Protein AF-E2ABK4-F1 (afdb_monomer_lite)

Organism: Camponotus floridanus (NCBI:txid104421)

Secondary structure (DSSP, 8-state):
---HHHHHHHHHHHHHHHHHHHHHTS-EEEETTEEEE-PPPPSS-PPPSSPPPPPPPPPHHHHHHHHTT----GGG--SEEEETTTTEEEESSSHHHHHHHHHHTT--PPPTTS-TTS-HHHHHHHHHHHHHHHHHHHHHHHHHHHTT----SS----TTT-SSHHHHHHHHHHHHHHT-BTTBPPPPPTT--PPSSGGGTSTT-PPPPPPPPSSHHHHHHHHHHHHHHHHHHTTSSS-SS--

InterPro domains:
  IPR007023 Ribosomal biogenesis regulatory protein [PF04939] (3-143)

Radius of gyration: 38.67 Å; chains: 1; bounding box: 104×46×98 Å

Foldseek 3Di:
DPDVPVVVVVVVVVVVVVVVVVQVVADWDQDPNDIDGDDDDDPDDDDDPDDDDDPQDDAPVRVVCVVVVPDDPPPDDDQWDQDPVVRDTAGPDDDSVVVVCCVVPVDDDDDPPDDPVDDPVVVVVVVVVVVVVVVVVSVVVRVCVSVVNDDDPDDDPDCVNDVDPLVVLAVVLQVQLVPCDPNDGDDDDPPRDHHPPCCVVRPPRDDDDDDDDPDPVVVVVVVVVVVVVVVVVVPPPPPDDDD

Sequence (243 aa):
RSQPNSYLKSLTRDNVQLLINKIWDLPVERVDEVITATLPKPEYVLPRSRVIPKPKPLTKWQLFAKQKGIQTKKKGKSKLKWDEELKEWIPTYGYKRAKAQEQKEWLIEAKDDADSTVDPFTKAKQAKQEKQSKNELQRLRNIAKSKNIKLPRVGLPTKDHFPNSQHLSEALTIARTSTASVGKFQPKLSKEKDAKGIAKEVPGMKRKRKAPPLNVVEERHQNKNLVDGILEKKTKILHENYS

pLDDT: mean 84.27, std 12.63, range [38.38, 98.06]

Structure (mmCIF, N/CA/C/O backbone):
data_AF-E2ABK4-F1
#
_entry.id   AF-E2ABK4-F1
#
loop_
_atom_site.group_PDB
_atom_site.id
_atom_site.type_symbol
_atom_site.label_atom_id
_atom_site.label_alt_id
_atom_site.label_comp_id
_atom_site.label_asym_id
_atom_site.label_entity_id
_atom_site.label_seq_id
_atom_site.pdbx_PDB_ins_code
_atom_site.Cartn_x
_atom_site.Cartn_y
_atom_site.Cartn_z
_atom_site.occupancy
_atom_site.B_iso_or_equiv
_atom_site.auth_seq_id
_atom_site.auth_comp_id
_atom_site.auth_asym_id
_atom_site.auth_atom_id
_atom_site.pdbx_PDB_model_num
ATOM 1 N N . ARG A 1 1 ? -62.709 18.550 12.702 1.00 56.41 1 ARG A N 1
ATOM 2 C CA . ARG A 1 1 ? -61.729 18.607 13.819 1.00 56.41 1 ARG A CA 1
ATOM 3 C C . ARG A 1 1 ? -61.221 20.042 13.902 1.00 56.41 1 ARG A C 1
ATOM 5 O O . ARG A 1 1 ? -60.469 20.435 13.026 1.00 56.41 1 ARG A O 1
ATOM 12 N N . SER A 1 2 ? -61.714 20.848 14.843 1.00 71.06 2 SER A N 1
ATOM 13 C CA . SER A 1 2 ? -61.637 22.319 14.763 1.00 71.06 2 SER A CA 1
ATOM 14 C C . SER A 1 2 ? -60.250 22.926 15.006 1.00 71.06 2 SER A C 1
ATOM 16 O O . SER A 1 2 ? -60.056 24.072 14.632 1.00 71.06 2 SER A O 1
ATOM 18 N N . GLN A 1 3 ? -59.277 22.196 15.571 1.00 86.38 3 GLN A N 1
ATOM 19 C CA . GLN A 1 3 ? -57.912 22.705 15.797 1.00 86.38 3 GLN A CA 1
ATOM 20 C C . GLN A 1 3 ? -56.843 21.605 15.605 1.00 86.38 3 GLN A C 1
ATOM 22 O O . GLN A 1 3 ? -56.413 20.980 16.579 1.00 86.38 3 GLN A O 1
ATOM 27 N N . PRO A 1 4 ? -56.397 21.331 14.364 1.00 89.62 4 PRO A N 1
ATOM 28 C CA . PRO A 1 4 ? -55.463 20.237 14.070 1.00 89.62 4 PRO A CA 1
ATOM 29 C C . PRO A 1 4 ? -54.092 20.411 14.744 1.00 89.62 4 PRO A C 1
ATOM 31 O O . PRO A 1 4 ? -53.528 19.441 15.245 1.00 89.62 4 PRO A O 1
ATOM 34 N N . ASN A 1 5 ? -53.589 21.643 14.837 1.00 94.44 5 ASN A N 1
ATOM 35 C CA . ASN A 1 5 ? -52.282 21.930 15.438 1.00 94.44 5 ASN A CA 1
ATOM 36 C C . ASN A 1 5 ? -52.254 21.664 16.948 1.00 94.44 5 ASN A C 1
ATOM 38 O O . ASN A 1 5 ? -51.263 21.156 17.466 1.00 94.44 5 ASN A O 1
ATOM 42 N N . SER A 1 6 ? -53.350 21.972 17.650 1.00 94.88 6 SER A N 1
ATOM 43 C CA . SER A 1 6 ? -53.474 21.701 19.088 1.00 94.88 6 SER A CA 1
ATOM 44 C C . SER A 1 6 ? -53.444 20.197 19.366 1.00 94.88 6 SER A C 1
AT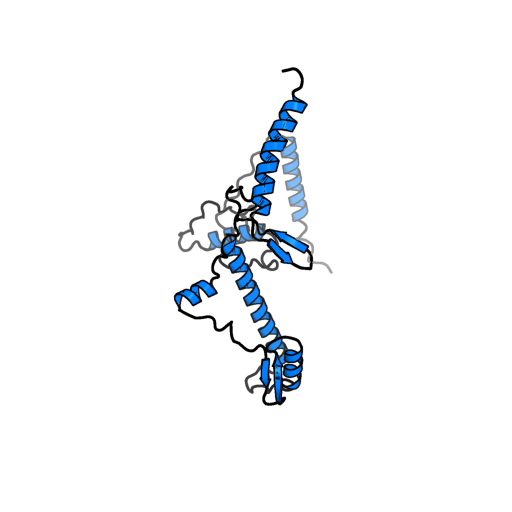OM 46 O O . SER A 1 6 ? -52.696 19.727 20.224 1.00 94.88 6 SER A O 1
ATOM 48 N N . TYR A 1 7 ? -54.178 19.428 18.557 1.00 94.81 7 TYR A N 1
ATOM 49 C CA . TYR A 1 7 ? -54.178 17.972 18.633 1.00 94.81 7 TYR A CA 1
ATOM 50 C C . TYR A 1 7 ? -52.780 17.385 18.394 1.00 94.81 7 TYR A C 1
ATOM 52 O O . TYR A 1 7 ? -52.286 16.636 19.237 1.00 94.81 7 TYR A O 1
ATOM 60 N N . LEU A 1 8 ? -52.104 17.778 17.307 1.00 96.31 8 LEU A N 1
ATOM 61 C CA . LEU A 1 8 ? -50.742 17.317 17.021 1.00 96.31 8 LEU A CA 1
ATOM 62 C C . LEU A 1 8 ? -49.777 17.666 18.156 1.00 96.31 8 LEU A C 1
ATOM 64 O O . LEU A 1 8 ? -49.044 16.791 18.602 1.00 96.31 8 LEU A O 1
ATOM 68 N N . LYS A 1 9 ? -49.835 18.897 18.682 1.00 97.06 9 LYS A N 1
ATOM 69 C CA . LYS A 1 9 ? -48.992 19.332 19.801 1.00 97.06 9 LYS A CA 1
ATOM 70 C C . LYS A 1 9 ? -49.190 18.451 21.034 1.00 97.06 9 LYS A C 1
ATOM 72 O O . LYS A 1 9 ? -48.200 18.008 21.614 1.00 97.06 9 LYS A O 1
ATOM 77 N N . SER A 1 10 ? -50.442 18.181 21.415 1.00 96.69 10 SER A N 1
ATOM 78 C CA . SER A 1 10 ? -50.753 17.329 22.571 1.00 96.69 10 SER A CA 1
ATOM 79 C C . SER A 1 10 ? -50.201 15.910 22.402 1.00 96.69 10 SER A C 1
ATOM 81 O O . SER A 1 10 ? -49.474 15.431 23.266 1.00 96.69 10 SER A O 1
ATOM 83 N N . LEU A 1 11 ? -50.419 15.301 21.234 1.00 96.81 11 LEU A N 1
ATOM 84 C CA . LEU A 1 11 ? -49.957 13.950 20.929 1.00 96.81 11 LEU A CA 1
ATOM 85 C C . LEU A 1 11 ? -48.425 13.862 20.861 1.00 96.81 11 LEU A C 1
ATOM 87 O O . LEU A 1 11 ? -47.828 12.930 21.395 1.00 96.81 11 LEU A O 1
ATOM 91 N N . THR A 1 12 ? -47.759 14.846 20.248 1.00 97.38 12 THR A N 1
ATOM 92 C CA . THR A 1 12 ? -46.290 14.892 20.217 1.00 97.38 12 THR A CA 1
ATOM 93 C C . THR A 1 12 ? -45.691 15.117 21.598 1.00 97.38 12 THR A C 1
ATOM 95 O O . THR A 1 12 ? -44.663 14.520 21.901 1.00 97.38 12 THR A O 1
ATOM 98 N N . ARG A 1 13 ? -46.327 15.939 22.446 1.00 97.75 13 ARG A N 1
ATOM 99 C CA . ARG A 1 13 ? -45.862 16.205 23.813 1.00 97.75 13 ARG A CA 1
ATOM 100 C C . ARG A 1 13 ? -45.805 14.910 24.618 1.00 97.75 13 ARG A C 1
ATOM 102 O O . ARG A 1 13 ? -44.784 14.643 25.242 1.00 97.75 13 ARG A O 1
ATOM 109 N N . ASP A 1 14 ? -46.867 14.111 24.564 1.00 97.94 14 ASP A N 1
ATOM 110 C CA . ASP A 1 14 ? -46.966 12.861 25.323 1.00 97.94 14 ASP A CA 1
ATOM 111 C C . ASP A 1 14 ? -45.897 11.853 24.868 1.00 97.94 14 ASP A C 1
ATOM 113 O O . ASP A 1 14 ? -45.183 11.280 25.692 1.00 97.94 14 ASP A O 1
ATOM 117 N N . ASN A 1 15 ? -45.700 11.714 23.552 1.00 98.06 15 ASN A N 1
ATOM 118 C CA . ASN A 1 15 ? -44.674 10.833 22.984 1.00 98.06 15 ASN A CA 1
ATOM 119 C C . ASN A 1 15 ? -43.241 11.286 23.321 1.00 98.06 15 ASN A C 1
ATOM 121 O O . ASN A 1 15 ? -42.385 10.460 23.642 1.00 98.06 15 ASN A O 1
ATOM 125 N N . VAL A 1 16 ? -42.963 12.593 23.269 1.00 97.94 16 VAL A N 1
ATOM 126 C CA . VAL A 1 16 ? -41.647 13.149 23.626 1.00 97.94 16 VAL A CA 1
ATOM 127 C C . VAL A 1 16 ? -41.375 12.995 25.121 1.00 97.94 16 VAL A C 1
ATOM 129 O O . VAL A 1 16 ? -40.247 12.682 25.491 1.00 97.94 16 VAL A O 1
ATOM 132 N N . GLN A 1 17 ? -42.390 13.139 25.979 1.00 97.69 17 GLN A N 1
ATOM 133 C CA . GLN A 1 17 ? -42.239 12.906 27.416 1.00 97.69 17 GLN A CA 1
ATOM 134 C C . GLN A 1 17 ? -41.766 11.474 27.701 1.00 97.69 17 GLN A C 1
ATOM 136 O O . GLN A 1 17 ? -40.823 11.282 28.466 1.00 97.69 17 GLN A O 1
ATOM 141 N N . LEU A 1 18 ? -42.369 10.473 27.047 1.00 97.75 18 LEU A N 1
ATOM 142 C CA . LEU A 1 18 ? -41.940 9.075 27.170 1.00 97.75 18 LEU A CA 1
ATOM 143 C C . LEU A 1 18 ? -40.489 8.878 26.706 1.00 97.75 18 LEU A C 1
ATOM 145 O O . LEU A 1 18 ? -39.731 8.156 27.353 1.00 97.75 18 LEU A O 1
ATOM 149 N N . LEU A 1 19 ? -40.093 9.540 25.616 1.00 96.50 19 LEU A N 1
ATOM 150 C CA . LEU A 1 19 ? -38.729 9.485 25.090 1.00 96.50 19 LEU A CA 1
ATOM 151 C C . LEU A 1 19 ? -37.715 10.099 26.066 1.00 96.50 19 LEU A C 1
ATOM 153 O O . LEU A 1 19 ? -36.679 9.490 26.321 1.00 96.50 19 LEU A O 1
ATOM 157 N N . ILE A 1 20 ? -38.009 11.269 26.641 1.00 96.31 20 ILE A N 1
ATOM 158 C CA . ILE A 1 20 ? -37.115 11.942 27.597 1.00 96.31 20 ILE A CA 1
ATOM 159 C C . ILE A 1 20 ? -36.961 11.112 28.871 1.00 96.31 20 ILE A C 1
ATOM 161 O O . ILE A 1 20 ? -35.834 10.923 29.324 1.00 96.31 20 ILE A O 1
ATOM 165 N N . ASN A 1 21 ? -38.057 10.553 29.397 1.00 96.75 21 ASN A N 1
ATOM 166 C CA . ASN A 1 21 ? -38.003 9.665 30.559 1.00 96.75 21 ASN A CA 1
ATOM 167 C C . ASN A 1 21 ? -37.023 8.503 30.311 1.00 96.75 21 ASN A C 1
ATOM 169 O O . ASN A 1 21 ? -36.166 8.228 31.143 1.00 96.75 21 ASN A O 1
ATOM 173 N N . LYS A 1 22 ? -37.071 7.886 29.120 1.00 94.88 22 LYS A N 1
ATOM 174 C CA . LYS A 1 22 ? -36.138 6.814 28.740 1.00 94.88 22 LYS A CA 1
ATOM 175 C C . LYS A 1 22 ? -34.691 7.271 28.581 1.00 94.88 22 LYS A C 1
ATOM 177 O O . LYS A 1 22 ? -33.797 6.480 28.852 1.00 94.88 22 LYS A O 1
ATOM 182 N N . ILE A 1 23 ? -34.445 8.506 28.139 1.00 93.81 23 ILE A N 1
ATOM 183 C CA . ILE A 1 23 ? -33.082 9.057 28.062 1.00 93.81 23 ILE A CA 1
ATOM 184 C C . ILE A 1 23 ? -32.503 9.269 29.464 1.00 93.81 23 ILE A C 1
ATOM 186 O O . ILE A 1 23 ? -31.318 9.027 29.666 1.00 93.81 23 ILE A O 1
ATOM 190 N N . TRP A 1 24 ? -33.315 9.704 30.427 1.00 93.31 24 TRP A N 1
ATOM 191 C CA . TRP A 1 24 ? -32.867 9.917 31.808 1.00 93.31 24 TRP A CA 1
ATOM 192 C C . TRP A 1 24 ? -32.638 8.620 32.588 1.00 93.31 24 TRP A C 1
ATOM 194 O O . TRP A 1 24 ? -31.835 8.622 33.516 1.00 93.31 24 TRP A O 1
ATOM 204 N N . ASP A 1 25 ? -33.266 7.515 32.178 1.00 95.12 25 ASP A N 1
ATOM 205 C CA . ASP A 1 25 ? -32.985 6.176 32.715 1.00 95.12 25 ASP A CA 1
ATOM 206 C C . ASP A 1 25 ? -31.597 5.630 32.285 1.00 95.12 25 ASP A C 1
ATOM 208 O O . ASP A 1 25 ? -31.130 4.632 32.838 1.00 95.12 25 ASP A O 1
ATOM 212 N N . LEU A 1 26 ? -30.938 6.225 31.276 1.00 94.25 26 LEU A N 1
ATOM 213 C CA . LEU A 1 26 ? -29.659 5.735 30.743 1.00 94.25 26 LEU A CA 1
ATOM 214 C C . LEU A 1 26 ? -28.470 6.052 31.669 1.00 94.25 26 LEU A C 1
ATOM 216 O O . LEU A 1 26 ? -28.483 7.061 32.374 1.00 94.25 26 LEU A O 1
ATOM 220 N N . PRO A 1 27 ? -27.394 5.240 31.633 1.00 94.38 27 PRO A N 1
ATOM 221 C CA . PRO A 1 27 ? -26.213 5.494 32.442 1.00 94.38 27 PRO A CA 1
ATOM 222 C C . PRO A 1 27 ? -25.514 6.789 32.023 1.00 94.38 27 PRO A C 1
ATOM 224 O O . PRO A 1 27 ? -25.234 7.024 30.840 1.00 94.38 27 PRO A O 1
ATOM 227 N N . VAL A 1 28 ? -25.225 7.610 33.031 1.00 93.44 28 VAL A N 1
ATOM 228 C CA . VAL A 1 28 ? -24.661 8.950 32.892 1.00 93.44 28 VAL A CA 1
ATOM 229 C C . VAL A 1 28 ? -23.190 8.949 33.297 1.00 93.44 28 VAL A C 1
ATOM 231 O O . VAL A 1 28 ? -22.834 8.510 34.388 1.00 93.44 28 VAL A O 1
ATOM 234 N N . GLU A 1 29 ? -22.344 9.500 32.435 1.00 92.25 29 GLU A N 1
ATOM 235 C CA . GLU A 1 29 ? -20.909 9.666 32.642 1.00 92.25 29 GLU A CA 1
ATOM 236 C C . GLU A 1 29 ? -20.538 11.153 32.600 1.00 92.25 29 GLU A C 1
ATOM 238 O O . GLU A 1 29 ? -21.101 11.942 31.833 1.00 92.25 29 GLU A O 1
ATOM 243 N N . ARG A 1 30 ? -19.573 11.548 33.438 1.00 91.00 30 ARG A N 1
ATOM 244 C CA . ARG A 1 30 ? -18.975 12.886 33.393 1.00 91.00 30 ARG A CA 1
ATOM 245 C C . ARG A 1 30 ? -17.724 12.833 32.530 1.00 91.00 30 ARG A C 1
ATOM 247 O O . ARG A 1 30 ? -16.735 12.225 32.933 1.00 91.00 30 ARG A O 1
ATOM 254 N N . VAL A 1 31 ? -17.777 13.476 31.370 1.00 89.50 31 VAL A N 1
ATOM 255 C CA . VAL A 1 31 ? -16.646 13.609 30.445 1.00 89.50 31 VAL A CA 1
ATOM 256 C C . VAL A 1 31 ? -16.370 15.096 30.289 1.00 89.50 31 VAL A C 1
ATOM 258 O O . VAL A 1 31 ? -17.283 15.846 29.956 1.00 89.50 31 VAL A O 1
ATOM 261 N N . ASP A 1 32 ? -15.139 15.519 30.581 1.00 85.06 32 ASP A N 1
ATOM 262 C CA . ASP A 1 32 ? -14.693 16.916 30.468 1.00 85.06 32 ASP A CA 1
ATOM 263 C C . ASP A 1 32 ? -15.659 17.912 31.141 1.00 85.06 32 ASP A C 1
ATOM 265 O O . ASP A 1 32 ? -16.072 18.903 30.548 1.00 85.06 32 ASP A O 1
ATOM 269 N N . GLU A 1 33 ? -16.068 17.600 32.379 1.00 89.81 33 GLU A N 1
ATOM 270 C CA . GLU A 1 33 ? -16.998 18.395 33.211 1.00 89.81 33 GLU A CA 1
ATOM 271 C C . GLU A 1 33 ? -18.455 18.461 32.703 1.00 89.81 33 GLU A C 1
ATOM 273 O O . GLU A 1 33 ? -19.321 19.030 33.371 1.00 89.81 33 GLU A O 1
ATOM 278 N N . VAL A 1 34 ? -18.774 17.798 31.586 1.00 91.06 34 VAL A N 1
ATOM 279 C CA . VAL A 1 34 ? -20.128 17.712 31.027 1.00 91.06 34 VAL A CA 1
ATOM 280 C C . VAL A 1 34 ? -20.784 16.383 31.398 1.00 91.06 34 VAL A C 1
ATOM 282 O O . VAL A 1 34 ? -20.189 15.307 31.317 1.00 91.06 34 VAL A O 1
ATOM 285 N N . ILE A 1 35 ? -22.051 16.457 31.804 1.00 90.81 35 ILE A N 1
ATOM 286 C CA . ILE A 1 35 ? -22.894 15.295 32.090 1.00 90.81 35 ILE A CA 1
ATOM 287 C C . ILE A 1 35 ? -23.420 14.746 30.761 1.00 90.81 35 ILE A C 1
ATOM 289 O O . ILE A 1 35 ? -24.204 15.404 30.078 1.00 90.81 35 ILE A O 1
ATOM 293 N N . THR A 1 36 ? -22.996 13.540 30.391 1.00 92.81 36 THR A N 1
ATOM 294 C CA . THR A 1 36 ? -23.369 12.888 29.128 1.00 92.81 36 THR A CA 1
ATOM 295 C C . THR A 1 36 ? -23.996 11.522 29.389 1.00 92.81 36 THR A C 1
ATOM 297 O O . THR A 1 36 ? -23.558 10.799 30.277 1.00 92.81 36 THR A O 1
ATOM 300 N N . ALA A 1 37 ? -25.037 11.157 28.639 1.00 93.06 37 ALA A N 1
ATOM 301 C CA . ALA A 1 37 ? -25.662 9.836 28.723 1.00 93.06 37 ALA A CA 1
ATOM 302 C C . ALA A 1 37 ? -25.130 8.921 27.612 1.00 93.06 37 ALA A C 1
ATOM 304 O O . ALA A 1 37 ? -24.986 9.345 26.460 1.00 93.06 37 ALA A O 1
ATOM 305 N N . THR A 1 38 ? -24.871 7.655 27.934 1.00 92.56 38 THR A N 1
ATOM 306 C CA . THR A 1 38 ? -24.407 6.670 26.948 1.00 92.56 38 THR A CA 1
ATOM 307 C C . THR A 1 38 ? -25.594 6.059 26.199 1.00 92.56 38 THR A C 1
ATOM 309 O O . THR A 1 38 ? -26.422 5.338 26.753 1.00 92.56 38 THR A O 1
ATOM 312 N N . LEU A 1 39 ? -25.703 6.374 24.905 1.00 92.31 39 LEU A N 1
ATOM 313 C CA . LEU A 1 39 ? -26.790 5.874 24.062 1.00 92.31 39 LEU A CA 1
ATOM 314 C C . LEU A 1 39 ? -26.533 4.422 23.617 1.00 92.31 39 LEU A C 1
ATOM 316 O O . LEU A 1 39 ? -25.392 4.065 23.299 1.00 92.31 39 LEU A O 1
ATOM 320 N N . PRO A 1 40 ? -27.580 3.581 23.521 1.00 93.00 40 PRO A N 1
ATOM 321 C CA . PRO A 1 40 ? -27.453 2.242 22.963 1.00 93.00 40 PRO A CA 1
ATOM 322 C C . PRO A 1 40 ? -27.102 2.291 21.471 1.00 93.00 40 PRO A C 1
ATOM 324 O O . PRO A 1 40 ? -27.291 3.295 20.778 1.00 93.00 40 PRO A O 1
ATOM 327 N N . LYS A 1 41 ? -26.604 1.168 20.945 1.00 94.06 41 LYS A N 1
ATOM 328 C CA . LYS A 1 41 ? -26.361 1.035 19.503 1.00 94.06 41 LYS A CA 1
ATOM 329 C C . LYS A 1 41 ? -27.691 1.163 18.745 1.00 94.06 41 LYS A C 1
ATOM 331 O O . LYS A 1 41 ? -28.682 0.588 19.190 1.00 94.06 41 LYS A O 1
ATOM 336 N N . PRO A 1 42 ? -27.723 1.869 17.604 1.00 94.56 42 PRO A N 1
ATOM 337 C CA . PRO A 1 42 ? -28.947 2.041 16.833 1.00 94.56 42 PRO A CA 1
ATOM 338 C C . PRO A 1 42 ? -29.451 0.689 16.312 1.00 94.56 42 PRO A C 1
ATOM 340 O O . PRO A 1 42 ? -28.703 -0.046 15.669 1.00 94.56 42 PRO A O 1
ATOM 343 N N . GLU A 1 43 ? -30.720 0.380 16.575 1.00 95.19 43 GLU A N 1
ATOM 344 C CA . GLU A 1 43 ? -31.385 -0.841 16.099 1.00 95.19 43 GLU A CA 1
ATOM 345 C C . GLU A 1 43 ? -31.785 -0.728 14.619 1.00 95.19 43 GLU A C 1
ATOM 347 O O . GLU A 1 43 ? -31.706 -1.692 13.857 1.00 95.19 43 GLU A O 1
ATOM 352 N N . TYR A 1 44 ? -32.150 0.480 14.179 1.00 95.31 44 TYR A N 1
ATOM 353 C CA . TYR A 1 44 ? -32.543 0.731 12.797 1.00 95.31 44 TYR A CA 1
ATOM 354 C C . TYR A 1 44 ? -31.324 0.773 11.864 1.00 95.31 44 TYR A C 1
ATOM 356 O O . TYR A 1 44 ? -30.511 1.702 11.896 1.00 95.31 44 TYR A O 1
ATOM 364 N N . VAL A 1 45 ? -31.202 -0.239 11.001 1.00 93.38 45 VAL A N 1
ATOM 365 C CA . VAL A 1 45 ? -30.094 -0.357 10.045 1.00 93.38 45 VAL A CA 1
ATOM 366 C C . VAL A 1 45 ? -30.347 0.535 8.832 1.00 93.38 45 VAL A C 1
ATOM 368 O O . VAL A 1 45 ? -31.123 0.206 7.938 1.00 93.38 45 VAL A O 1
ATOM 371 N N . LEU A 1 46 ? -29.639 1.661 8.778 1.00 93.25 46 LEU A N 1
ATOM 372 C CA . LEU A 1 46 ? -29.650 2.561 7.627 1.00 93.25 46 LEU A CA 1
ATOM 373 C C . LEU A 1 46 ? -28.689 2.088 6.520 1.00 93.25 46 LEU A C 1
ATOM 375 O O . LEU A 1 46 ? -27.603 1.570 6.814 1.00 93.25 46 LEU A O 1
ATOM 379 N N . PRO A 1 47 ? -29.023 2.308 5.233 1.00 95.44 47 PRO A N 1
ATOM 380 C CA . PRO A 1 47 ? -28.105 2.022 4.140 1.00 95.44 47 PRO A CA 1
ATOM 381 C C . PRO A 1 47 ? -26.872 2.932 4.215 1.00 95.44 47 PRO A C 1
ATOM 383 O O . PRO A 1 47 ? -26.955 4.134 4.470 1.00 95.44 47 PRO A O 1
ATOM 386 N N . ARG A 1 48 ? -25.693 2.356 3.966 1.00 95.62 48 ARG A N 1
ATOM 387 C CA . ARG A 1 48 ? -24.434 3.111 3.952 1.00 95.62 48 ARG A CA 1
ATOM 388 C C . ARG A 1 48 ? -24.354 4.009 2.720 1.00 95.62 48 ARG A C 1
ATOM 390 O O . ARG A 1 48 ? -24.657 3.575 1.615 1.00 95.62 48 ARG A O 1
ATOM 397 N N . SER A 1 49 ? -23.783 5.201 2.888 1.00 95.19 49 SER A N 1
ATOM 398 C CA . SER A 1 49 ? -23.483 6.113 1.772 1.00 95.19 49 SER A CA 1
ATOM 399 C C . SER A 1 49 ? -22.406 5.580 0.824 1.00 95.19 49 SER A C 1
ATOM 401 O O . SER A 1 49 ? -22.414 5.867 -0.371 1.00 95.19 49 SER A O 1
ATOM 403 N N . ARG A 1 50 ? -21.447 4.810 1.353 1.00 94.81 50 ARG A N 1
ATOM 404 C CA . ARG A 1 50 ? -20.337 4.231 0.590 1.00 94.81 50 ARG A CA 1
ATOM 405 C C . ARG A 1 50 ? -20.234 2.735 0.817 1.00 94.81 50 ARG A C 1
ATOM 407 O O . ARG A 1 50 ? -20.404 2.232 1.934 1.00 94.81 50 ARG A O 1
ATOM 414 N N . VAL A 1 51 ? -19.845 2.056 -0.257 1.00 94.69 51 VAL A N 1
ATOM 415 C CA . VAL A 1 51 ? -19.524 0.631 -0.251 1.00 94.69 51 VAL A CA 1
ATOM 416 C C . VAL A 1 51 ? -18.431 0.358 0.777 1.00 94.69 51 VAL A C 1
ATOM 418 O O . VAL A 1 51 ? -17.501 1.149 0.961 1.00 94.69 51 VAL A O 1
ATOM 421 N N . ILE A 1 52 ? -18.552 -0.777 1.457 1.00 93.62 52 ILE A N 1
ATOM 422 C CA . ILE A 1 52 ? -17.541 -1.249 2.396 1.00 93.62 52 ILE A CA 1
ATOM 423 C C . ILE A 1 52 ? -16.207 -1.392 1.639 1.00 93.62 52 ILE A C 1
ATOM 425 O O . ILE A 1 52 ? -16.180 -2.007 0.566 1.00 93.62 52 ILE A O 1
ATOM 429 N N . PRO A 1 53 ? -15.098 -0.827 2.152 1.00 94.50 53 PRO A N 1
ATOM 430 C CA . PRO A 1 53 ? -13.794 -0.965 1.520 1.00 94.50 53 PRO A CA 1
ATOM 431 C C . PRO A 1 53 ? -13.456 -2.440 1.288 1.00 94.50 53 PRO A C 1
ATOM 433 O O . PRO A 1 53 ? -13.385 -3.226 2.232 1.00 94.50 53 PRO A O 1
ATOM 436 N N . LYS A 1 54 ? -13.246 -2.821 0.024 1.00 91.25 54 LYS A N 1
ATOM 437 C CA . LYS A 1 54 ? -12.866 -4.197 -0.315 1.00 91.25 54 LYS A CA 1
ATOM 438 C C . LYS A 1 54 ? -11.499 -4.518 0.302 1.00 91.25 54 LYS A C 1
ATOM 440 O O . LYS A 1 54 ? -10.612 -3.654 0.284 1.00 91.25 54 LYS A O 1
ATOM 445 N N . PRO A 1 55 ? -11.288 -5.747 0.806 1.00 90.69 55 PRO A N 1
ATOM 446 C CA . PRO A 1 55 ? -9.979 -6.152 1.292 1.00 90.69 55 PRO A CA 1
ATOM 447 C C . PRO A 1 55 ? -8.950 -6.023 0.166 1.00 90.69 55 PRO A C 1
ATOM 449 O O . PRO A 1 55 ? -9.228 -6.316 -1.000 1.00 90.69 55 PRO A O 1
ATOM 452 N N . LYS A 1 56 ? -7.748 -5.554 0.509 1.00 88.06 56 LYS A N 1
ATOM 453 C CA . LYS A 1 56 ? -6.682 -5.370 -0.479 1.00 88.06 56 LYS A CA 1
ATOM 454 C C . LYS A 1 56 ? -6.304 -6.738 -1.064 1.00 88.06 56 LYS A C 1
ATOM 456 O O . LYS A 1 56 ? -5.993 -7.644 -0.290 1.00 88.06 56 LYS A O 1
ATOM 461 N N . PRO A 1 57 ? -6.290 -6.900 -2.398 1.00 90.62 57 PRO A N 1
ATOM 462 C CA . PRO A 1 57 ? -5.864 -8.153 -3.000 1.00 90.62 57 PRO A CA 1
ATOM 463 C C . PRO A 1 57 ? -4.390 -8.418 -2.683 1.00 90.62 57 PRO A C 1
ATOM 465 O O . PRO A 1 57 ? -3.577 -7.493 -2.594 1.00 90.62 57 PRO A O 1
ATOM 468 N N . LEU A 1 58 ? -4.048 -9.696 -2.523 1.00 92.94 58 LEU A N 1
ATOM 469 C CA . LEU A 1 58 ? -2.685 -10.114 -2.216 1.00 92.94 58 LEU A CA 1
ATOM 470 C C . LEU A 1 58 ? -1.748 -9.811 -3.393 1.00 92.94 58 LEU A C 1
ATOM 472 O O . LEU A 1 58 ? -2.023 -10.136 -4.549 1.00 92.94 58 LEU A O 1
ATOM 476 N N . THR A 1 59 ? -0.605 -9.207 -3.082 1.00 94.12 59 THR A N 1
ATOM 477 C CA . THR A 1 59 ? 0.484 -8.992 -4.047 1.00 94.12 59 THR A CA 1
ATOM 478 C C . THR A 1 59 ? 1.158 -10.310 -4.431 1.00 94.12 59 THR A C 1
ATOM 480 O O . THR A 1 59 ? 1.081 -11.295 -3.696 1.00 94.12 59 THR A O 1
ATOM 483 N N . LYS A 1 60 ? 1.898 -10.331 -5.550 1.00 92.38 60 LYS A N 1
ATOM 484 C CA . LYS A 1 60 ? 2.633 -11.533 -5.990 1.00 92.38 60 LYS A CA 1
ATOM 485 C C . LYS A 1 60 ? 3.568 -12.083 -4.904 1.00 92.38 60 LYS A C 1
ATOM 487 O O . LYS A 1 60 ? 3.610 -13.290 -4.694 1.00 92.38 60 LYS A O 1
ATOM 492 N N . TRP A 1 61 ? 4.273 -11.202 -4.193 1.00 92.38 61 TRP A N 1
ATOM 493 C CA . TRP A 1 61 ? 5.153 -11.600 -3.093 1.00 92.38 61 TRP A CA 1
ATOM 494 C C . TRP A 1 61 ? 4.383 -12.161 -1.895 1.00 92.38 61 TRP A C 1
ATOM 496 O O . TRP A 1 61 ? 4.808 -13.148 -1.317 1.00 92.38 61 TRP A O 1
ATOM 506 N N . GLN A 1 62 ? 3.235 -11.583 -1.535 1.00 93.19 62 GLN A N 1
ATOM 507 C CA . GLN A 1 62 ? 2.413 -12.111 -0.439 1.00 93.19 62 GLN A CA 1
ATOM 508 C C . GLN A 1 62 ? 1.807 -13.475 -0.776 1.00 93.19 62 GLN A C 1
ATOM 510 O O . GLN A 1 62 ? 1.742 -14.332 0.097 1.00 93.19 62 GLN A O 1
ATOM 515 N N . LEU A 1 63 ? 1.398 -13.687 -2.032 1.00 94.31 63 LEU A N 1
ATOM 516 C CA . LEU A 1 63 ? 0.954 -14.998 -2.510 1.00 94.31 63 LEU A CA 1
ATOM 517 C C . LEU A 1 63 ? 2.078 -16.028 -2.378 1.00 94.31 63 LEU A C 1
ATOM 519 O O . LEU A 1 63 ? 1.864 -17.086 -1.796 1.00 94.31 63 LEU A O 1
ATOM 523 N N . PHE A 1 64 ? 3.281 -15.680 -2.840 1.00 95.62 64 PHE A N 1
ATOM 524 C CA . PHE A 1 64 ? 4.462 -16.532 -2.710 1.00 95.62 64 PHE A CA 1
ATOM 525 C C . PHE A 1 64 ? 4.819 -16.810 -1.244 1.00 95.62 64 PHE A C 1
ATOM 527 O O . PHE A 1 64 ? 5.012 -17.959 -0.865 1.00 95.62 64 PHE A O 1
ATOM 534 N N . ALA A 1 65 ? 4.851 -15.777 -0.401 1.00 95.31 65 ALA A N 1
ATOM 535 C CA . ALA A 1 65 ? 5.151 -15.906 1.019 1.00 95.31 65 ALA A CA 1
ATOM 536 C C . ALA A 1 65 ? 4.125 -16.794 1.733 1.00 95.31 65 ALA A C 1
ATOM 538 O O . ALA A 1 65 ? 4.515 -17.649 2.517 1.00 95.31 65 ALA A O 1
ATOM 539 N N . LYS A 1 66 ? 2.832 -16.656 1.411 1.00 94.94 66 LYS A N 1
ATOM 540 C CA . LYS A 1 66 ? 1.775 -17.524 1.945 1.00 94.94 66 LYS A CA 1
ATOM 541 C C . LYS A 1 66 ? 1.952 -18.974 1.484 1.00 94.94 66 LYS A C 1
ATOM 543 O O . LYS A 1 66 ? 1.871 -19.871 2.310 1.00 94.94 66 LYS A O 1
ATOM 548 N N . GLN A 1 67 ? 2.236 -19.196 0.198 1.00 96.44 67 GLN A N 1
ATOM 549 C CA . GLN A 1 67 ? 2.484 -20.534 -0.360 1.00 96.44 67 GLN A CA 1
ATOM 550 C C . GLN A 1 67 ? 3.718 -21.210 0.245 1.00 96.44 67 GLN A C 1
ATOM 552 O O . GLN A 1 67 ? 3.722 -22.419 0.436 1.00 96.44 67 GLN A O 1
ATOM 557 N N . LYS A 1 68 ? 4.764 -20.437 0.544 1.00 96.81 68 LYS A N 1
ATOM 558 C CA . LYS A 1 68 ? 6.008 -20.931 1.146 1.00 96.81 68 LYS A CA 1
ATOM 559 C C . LYS A 1 68 ? 6.013 -20.898 2.677 1.00 96.81 68 LYS A C 1
ATOM 561 O O . LYS A 1 68 ? 7.026 -21.243 3.267 1.00 96.81 68 LYS A O 1
ATOM 566 N N . GLY A 1 69 ? 4.932 -20.453 3.320 1.00 94.12 69 GLY A N 1
ATOM 567 C CA . GLY A 1 69 ? 4.871 -20.322 4.779 1.00 94.12 69 GLY A CA 1
ATOM 568 C C . GLY A 1 69 ? 5.842 -19.287 5.368 1.00 94.12 69 GLY A C 1
ATOM 569 O O . GLY A 1 69 ? 6.168 -19.347 6.550 1.00 94.12 69 GLY A O 1
ATOM 570 N N . ILE A 1 70 ? 6.319 -18.324 4.572 1.00 93.62 70 ILE A N 1
ATOM 571 C CA . ILE A 1 70 ? 7.259 -17.293 5.026 1.00 93.62 70 ILE A CA 1
ATOM 572 C C . ILE A 1 70 ? 6.513 -16.296 5.918 1.00 93.62 70 ILE A C 1
ATOM 574 O O . ILE A 1 70 ? 5.726 -15.472 5.443 1.00 93.62 70 ILE A O 1
ATOM 578 N N . GLN A 1 71 ? 6.797 -16.337 7.219 1.00 88.62 71 GLN A N 1
ATOM 579 C CA . GLN A 1 71 ? 6.220 -15.413 8.192 1.00 88.62 71 GLN A CA 1
ATOM 580 C C . GLN A 1 71 ? 6.947 -14.059 8.207 1.00 88.62 71 GLN A C 1
ATOM 582 O O . GLN A 1 71 ? 8.173 -13.969 8.109 1.00 88.62 71 GLN A O 1
ATOM 587 N N . THR A 1 72 ? 6.197 -12.963 8.354 1.00 82.88 72 THR A N 1
ATOM 588 C CA . THR A 1 72 ? 6.775 -11.612 8.391 1.00 82.88 72 THR A CA 1
ATOM 589 C C . THR A 1 72 ? 7.266 -11.242 9.792 1.00 82.88 72 THR A C 1
ATOM 591 O O . THR A 1 72 ? 6.453 -11.020 10.685 1.00 82.88 72 THR A O 1
ATOM 594 N N . LYS A 1 73 ? 8.573 -11.016 9.972 1.00 80.00 73 LYS A N 1
ATOM 595 C CA . LYS A 1 73 ? 9.176 -10.566 11.249 1.00 80.00 73 LYS A CA 1
ATOM 596 C C . LYS A 1 73 ? 9.020 -9.053 11.536 1.00 80.00 73 LYS A C 1
ATOM 598 O O . LYS A 1 73 ? 9.866 -8.442 12.178 1.00 80.00 73 LYS A O 1
ATOM 603 N N . LYS A 1 74 ? 7.976 -8.395 11.010 1.00 71.44 74 LYS A N 1
ATOM 604 C CA . LYS A 1 74 ? 7.886 -6.916 10.986 1.00 71.44 74 LYS A CA 1
ATOM 605 C C . LYS A 1 74 ? 7.598 -6.261 12.343 1.00 71.44 74 LYS A C 1
ATOM 607 O O . LYS A 1 74 ? 7.969 -5.108 12.515 1.00 71.44 74 LYS A O 1
ATOM 612 N N . LYS A 1 75 ? 6.950 -6.956 13.284 1.00 69.44 75 LYS A N 1
ATOM 613 C CA . LYS A 1 75 ? 6.476 -6.358 14.548 1.00 69.44 75 LYS A CA 1
ATOM 614 C C . LYS A 1 75 ? 7.549 -6.169 15.638 1.00 69.44 75 LYS A C 1
ATOM 616 O O . LYS A 1 75 ? 7.216 -5.623 16.675 1.00 69.44 75 LYS A O 1
ATOM 621 N N . GLY A 1 76 ? 8.809 -6.550 15.410 1.00 68.38 76 GLY A N 1
ATOM 622 C CA . GLY A 1 76 ? 9.863 -6.452 16.437 1.00 68.38 76 GLY A CA 1
ATOM 623 C C . GLY A 1 76 ? 11.247 -6.059 15.923 1.00 68.38 76 GLY A C 1
ATOM 624 O O . GLY A 1 76 ? 12.229 -6.220 16.636 1.00 68.38 76 GLY A O 1
ATOM 625 N N . LYS A 1 77 ? 11.367 -5.581 14.678 1.00 81.12 77 LYS A N 1
ATOM 626 C CA . LYS A 1 77 ? 12.675 -5.187 14.141 1.00 81.12 77 LYS A CA 1
ATOM 627 C C . LYS A 1 77 ? 13.024 -3.775 14.615 1.00 81.12 77 LYS A C 1
ATOM 629 O O . LYS A 1 77 ? 12.308 -2.831 14.275 1.00 81.12 77 LYS A O 1
ATOM 634 N N . SER A 1 78 ? 14.122 -3.633 15.358 1.00 86.31 78 SER A N 1
ATOM 635 C CA . SER A 1 78 ? 14.642 -2.326 15.760 1.00 86.31 78 SER A CA 1
ATOM 636 C C . SER A 1 78 ? 14.935 -1.472 14.523 1.00 86.31 78 SER A C 1
ATOM 638 O O . SER A 1 78 ? 15.459 -1.941 13.507 1.00 86.31 78 SER A O 1
ATOM 640 N N . LYS A 1 79 ? 14.561 -0.191 14.590 1.00 88.75 79 LYS A N 1
ATOM 641 C CA . LYS A 1 79 ? 14.889 0.776 13.534 1.00 88.75 79 LYS A CA 1
ATOM 642 C C . LYS A 1 79 ? 16.353 1.193 13.583 1.00 88.75 79 LYS A C 1
ATOM 644 O O . LYS A 1 79 ? 16.827 1.722 12.583 1.00 88.75 79 LYS A O 1
ATOM 649 N N . LEU A 1 80 ? 17.028 0.956 14.707 1.00 92.81 80 LEU A N 1
ATOM 650 C CA . LEU A 1 80 ? 18.443 1.220 14.915 1.00 92.81 80 LEU A CA 1
ATOM 651 C C . LEU A 1 80 ? 19.232 -0.089 14.863 1.00 92.81 80 LEU A C 1
ATOM 653 O O . LEU A 1 80 ? 18.759 -1.132 15.326 1.00 92.81 80 LEU A O 1
ATOM 657 N N . LYS A 1 81 ? 20.425 -0.012 14.286 1.00 93.00 81 LYS A N 1
ATOM 658 C CA . LYS A 1 81 ? 21.429 -1.065 14.251 1.00 93.00 81 LYS A CA 1
ATOM 659 C C . LYS A 1 81 ? 22.684 -0.502 14.914 1.00 93.00 81 LYS A C 1
ATOM 661 O O . LYS A 1 81 ? 23.089 0.605 14.574 1.00 93.00 81 LYS A O 1
ATOM 666 N N . TRP A 1 82 ? 23.242 -1.238 15.869 1.00 93.25 82 TRP A N 1
ATOM 667 C CA . TRP A 1 82 ? 24.533 -0.891 16.451 1.00 93.25 82 TRP A CA 1
ATOM 668 C C . TRP A 1 82 ? 25.608 -0.992 15.377 1.00 93.25 82 TRP A C 1
ATOM 670 O O . TRP A 1 82 ? 25.610 -1.950 14.595 1.00 93.25 82 TRP A O 1
ATOM 680 N N . ASP A 1 83 ? 26.466 0.013 15.326 1.00 90.75 83 ASP A N 1
ATOM 681 C CA . ASP A 1 83 ? 27.601 0.048 14.429 1.00 90.75 83 ASP A CA 1
ATOM 682 C C . ASP A 1 83 ? 28.902 -0.028 15.229 1.00 90.75 83 ASP A C 1
ATOM 684 O O . ASP A 1 83 ? 29.118 0.770 16.138 1.00 90.75 83 ASP A O 1
ATOM 688 N N . GLU A 1 84 ? 29.749 -1.007 14.918 1.00 93.12 84 GLU A N 1
ATOM 689 C CA . GLU A 1 84 ? 30.941 -1.332 15.711 1.00 93.12 84 GLU A CA 1
ATOM 690 C C . GLU A 1 84 ? 32.078 -0.326 15.498 1.00 93.12 84 GLU A C 1
ATOM 692 O O . GLU A 1 84 ? 32.786 0.004 16.446 1.00 93.12 84 GLU A O 1
ATOM 697 N N . GLU A 1 85 ? 32.214 0.215 14.284 1.00 90.00 85 GLU A N 1
ATOM 698 C CA . GLU A 1 85 ? 33.280 1.166 13.930 1.00 90.00 85 GLU A CA 1
ATOM 699 C C . GLU A 1 85 ? 33.025 2.553 14.524 1.00 90.00 85 GLU A C 1
ATOM 701 O O . GLU A 1 85 ? 33.902 3.143 15.150 1.00 90.00 85 GLU A O 1
ATOM 706 N N . LEU A 1 86 ? 31.798 3.060 14.359 1.00 88.06 86 LEU A N 1
ATOM 707 C CA . LEU A 1 86 ? 31.390 4.370 14.874 1.00 88.06 86 LEU A CA 1
ATOM 708 C C . LEU A 1 86 ? 30.954 4.307 16.346 1.00 88.06 86 LEU A C 1
ATOM 710 O O . LEU A 1 86 ? 30.801 5.348 16.971 1.00 88.06 86 LEU A O 1
ATOM 714 N N . LYS A 1 87 ? 30.764 3.098 16.901 1.00 92.31 87 LYS A N 1
ATOM 715 C CA . LYS A 1 87 ? 30.283 2.841 18.272 1.00 92.31 87 LYS A CA 1
ATOM 716 C C . LYS A 1 87 ? 28.993 3.600 18.601 1.00 92.31 87 LYS A C 1
ATOM 718 O O . LYS A 1 87 ? 28.817 4.121 19.701 1.00 92.31 87 LYS A O 1
ATOM 723 N N . GLU A 1 88 ? 28.075 3.645 17.639 1.00 91.94 88 GLU A N 1
ATOM 724 C CA . GLU A 1 88 ? 26.808 4.370 17.744 1.00 91.94 88 GLU A CA 1
ATOM 725 C C . GLU A 1 88 ? 25.620 3.532 17.253 1.00 91.94 88 GLU A C 1
ATOM 727 O O . GLU A 1 88 ? 25.734 2.644 16.404 1.00 91.94 88 GLU A O 1
ATOM 732 N N . TRP A 1 89 ? 24.426 3.845 17.764 1.00 92.94 89 TRP A N 1
ATOM 733 C CA . TRP A 1 89 ? 23.176 3.287 17.254 1.00 92.94 89 TRP A CA 1
ATOM 734 C C . TRP A 1 89 ? 22.712 4.055 16.016 1.00 92.94 89 TRP A C 1
ATOM 736 O O . TRP A 1 89 ? 22.159 5.154 16.108 1.00 92.94 89 TRP A O 1
ATOM 746 N N . ILE A 1 90 ? 22.860 3.444 14.842 1.00 93.38 90 ILE A N 1
ATOM 747 C CA . ILE A 1 90 ? 22.571 4.092 13.562 1.00 93.38 90 ILE A CA 1
ATOM 748 C C . ILE A 1 90 ? 21.208 3.637 13.030 1.00 93.38 90 ILE A C 1
ATOM 750 O O . ILE A 1 90 ? 20.905 2.439 13.004 1.00 93.38 90 ILE A O 1
ATOM 754 N N . PRO A 1 91 ? 20.345 4.560 12.570 1.00 94.50 91 PRO A N 1
ATOM 755 C CA . PRO A 1 91 ? 19.105 4.192 11.903 1.00 94.50 91 PRO A CA 1
ATOM 756 C C . PRO A 1 91 ? 19.338 3.310 10.668 1.00 94.50 91 PRO A C 1
ATOM 758 O O . PRO A 1 91 ? 20.252 3.509 9.879 1.00 94.50 91 PRO A O 1
ATOM 761 N N . THR A 1 92 ? 18.442 2.358 10.428 1.00 90.94 92 THR A N 1
ATOM 762 C CA . THR A 1 92 ? 18.501 1.452 9.269 1.00 90.94 92 THR A CA 1
ATOM 763 C C . THR A 1 92 ? 18.169 2.132 7.939 1.00 90.94 92 THR A C 1
ATOM 765 O O . THR A 1 92 ? 18.386 1.540 6.886 1.00 90.94 92 THR A O 1
ATOM 768 N N . TYR A 1 93 ? 17.648 3.357 7.936 1.00 91.12 93 TYR A N 1
ATOM 769 C CA . TYR A 1 93 ? 17.388 4.166 6.743 1.00 91.12 93 TYR A CA 1
ATOM 770 C C . TYR A 1 93 ? 17.364 5.658 7.116 1.00 91.12 93 TYR A C 1
ATOM 772 O O . TYR A 1 93 ? 17.219 5.999 8.288 1.00 91.12 93 TYR A O 1
ATOM 780 N N . GLY A 1 94 ? 17.477 6.547 6.125 1.00 93.25 94 GLY A N 1
ATOM 781 C CA . GLY A 1 94 ? 17.437 8.004 6.315 1.00 93.25 94 GLY A CA 1
ATOM 782 C C . GLY A 1 94 ? 18.815 8.673 6.297 1.00 93.25 94 GLY A C 1
ATOM 783 O O . GLY A 1 94 ? 19.818 8.037 5.977 1.00 93.25 94 GLY A O 1
ATOM 784 N N . TYR A 1 95 ? 18.855 9.967 6.629 1.00 92.50 95 TYR A N 1
ATOM 785 C CA . TYR A 1 95 ? 20.052 10.801 6.458 1.00 92.50 95 TYR A CA 1
ATOM 786 C C . TYR A 1 95 ? 21.219 10.392 7.370 1.00 92.50 95 TYR A C 1
ATOM 788 O O . TYR A 1 95 ? 22.355 10.371 6.916 1.00 92.50 95 TYR A O 1
ATOM 796 N N . LYS A 1 96 ? 20.955 10.009 8.631 1.00 91.81 96 LYS A N 1
ATOM 797 C CA . LYS A 1 96 ? 22.008 9.567 9.566 1.00 91.81 96 LYS A CA 1
ATOM 798 C C . LYS A 1 96 ? 22.726 8.315 9.062 1.00 91.81 96 LYS A C 1
ATOM 800 O O . LYS A 1 96 ? 23.937 8.221 9.189 1.00 91.81 96 LYS A O 1
ATOM 805 N N . ARG A 1 97 ? 21.988 7.394 8.426 1.00 92.19 97 ARG A N 1
ATOM 806 C CA . ARG A 1 97 ? 22.579 6.222 7.768 1.00 92.19 97 ARG A CA 1
ATOM 807 C C . ARG A 1 97 ? 23.466 6.621 6.595 1.00 92.19 97 ARG A C 1
ATOM 809 O O . ARG A 1 97 ? 24.522 6.034 6.434 1.00 92.19 97 ARG A O 1
ATOM 816 N N . ALA A 1 98 ? 23.023 7.574 5.774 1.00 90.62 98 ALA A N 1
ATOM 817 C CA . ALA A 1 98 ? 23.806 8.045 4.635 1.00 90.62 98 ALA A CA 1
ATOM 818 C C . ALA A 1 98 ? 25.118 8.697 5.093 1.00 90.62 98 ALA A C 1
ATOM 820 O O 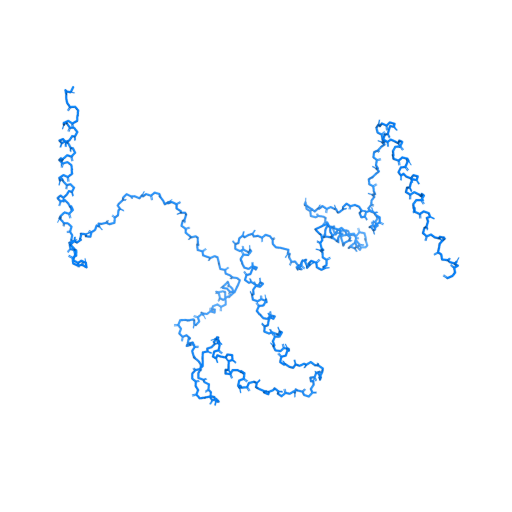. ALA A 1 98 ? 26.167 8.299 4.612 1.00 90.62 98 ALA A O 1
ATOM 821 N N . LYS A 1 99 ? 25.067 9.581 6.102 1.00 91.56 99 LYS A N 1
ATOM 822 C CA . LYS A 1 99 ? 26.265 10.202 6.696 1.00 91.56 99 LYS A CA 1
ATOM 823 C C . LYS A 1 99 ? 27.244 9.171 7.260 1.00 91.56 99 LYS A C 1
ATOM 825 O O . LYS A 1 99 ? 28.432 9.240 6.985 1.00 91.56 99 LYS A O 1
ATOM 830 N N . ALA A 1 100 ? 26.737 8.194 8.011 1.00 89.69 100 ALA A N 1
ATOM 831 C CA . ALA A 1 100 ? 27.561 7.108 8.531 1.00 89.69 100 ALA A CA 1
ATOM 832 C C . ALA A 1 100 ? 28.180 6.264 7.408 1.00 89.69 100 ALA A C 1
ATOM 834 O O . ALA A 1 100 ? 29.330 5.860 7.498 1.00 89.69 100 ALA A O 1
ATOM 835 N N . GLN A 1 101 ? 27.423 6.009 6.339 1.00 87.94 101 GLN A N 1
ATOM 836 C CA . GLN A 1 101 ? 27.911 5.264 5.185 1.00 87.94 101 GLN A CA 1
ATOM 837 C C . GLN A 1 101 ? 28.987 6.044 4.417 1.00 87.94 101 GLN A C 1
ATOM 839 O O . GLN A 1 101 ? 29.971 5.440 4.028 1.00 87.94 101 GLN A O 1
ATOM 844 N N . GLU A 1 102 ? 28.855 7.364 4.266 1.00 88.25 102 GLU A N 1
ATOM 845 C CA . GLU A 1 102 ? 29.885 8.236 3.675 1.00 88.25 102 GLU A CA 1
ATOM 846 C C . GLU A 1 102 ? 31.177 8.255 4.507 1.00 88.25 102 GLU A C 1
ATOM 848 O O . GLU A 1 102 ? 32.263 8.212 3.943 1.00 88.25 102 GLU A O 1
ATOM 853 N N . GLN A 1 103 ? 31.072 8.265 5.842 1.00 87.31 103 GLN A N 1
ATOM 854 C CA . GLN A 1 103 ? 32.235 8.186 6.739 1.00 87.31 103 GLN A CA 1
ATOM 855 C C . GLN A 1 103 ? 32.964 6.838 6.670 1.00 87.31 103 GLN A C 1
ATOM 857 O O . GLN A 1 103 ? 34.148 6.776 6.980 1.00 87.31 103 GLN A O 1
ATOM 862 N N . LYS A 1 104 ? 32.263 5.764 6.297 1.00 86.12 104 LYS A N 1
ATOM 863 C CA . LYS A 1 104 ? 32.805 4.398 6.225 1.00 86.12 104 LYS A CA 1
ATOM 864 C C . LYS A 1 104 ? 33.326 4.050 4.845 1.00 86.12 104 LYS A C 1
ATOM 866 O O . LYS A 1 104 ? 34.437 3.569 4.691 1.00 86.12 104 LYS A O 1
ATOM 871 N N . GLU A 1 105 ? 32.511 4.316 3.835 1.00 85.50 105 GLU A N 1
ATOM 872 C CA . GLU A 1 105 ? 32.784 4.042 2.428 1.00 85.50 105 GLU A CA 1
ATOM 873 C C . GLU A 1 105 ? 33.527 5.231 1.798 1.00 85.50 105 GLU A C 1
ATOM 875 O O . GLU A 1 105 ? 33.192 5.667 0.702 1.00 85.50 105 GLU A O 1
ATOM 880 N N . TRP A 1 106 ? 34.515 5.793 2.500 1.00 83.00 106 TRP A N 1
ATOM 881 C CA . TRP A 1 106 ? 35.370 6.853 1.954 1.00 83.00 106 TRP A CA 1
ATOM 882 C C . TRP A 1 106 ? 36.428 6.293 0.991 1.00 83.00 106 TRP A C 1
ATOM 884 O O . TRP A 1 106 ? 36.903 7.009 0.112 1.00 83.00 106 TRP A O 1
ATOM 894 N N . LEU A 1 107 ? 36.756 5.003 1.123 1.00 84.44 107 LEU A N 1
ATOM 895 C CA . LEU A 1 107 ? 37.671 4.262 0.263 1.00 84.44 107 LEU A CA 1
ATOM 896 C C . LEU A 1 107 ? 37.034 2.926 -0.134 1.00 84.44 107 LEU A C 1
ATOM 898 O O . LEU A 1 107 ? 36.475 2.221 0.705 1.00 84.44 107 LEU A O 1
ATOM 902 N N . ILE A 1 108 ? 37.120 2.578 -1.418 1.00 83.62 108 ILE A N 1
ATOM 903 C CA . ILE A 1 108 ? 36.711 1.272 -1.940 1.00 83.62 108 ILE A CA 1
ATOM 904 C C . ILE A 1 108 ? 37.938 0.636 -2.580 1.00 83.62 108 ILE A C 1
ATOM 906 O O . ILE A 1 108 ? 38.509 1.201 -3.511 1.00 83.62 108 ILE A O 1
ATOM 910 N N . GLU A 1 109 ? 38.321 -0.543 -2.098 1.00 83.06 109 GLU A N 1
ATOM 911 C CA . GLU A 1 109 ? 39.382 -1.338 -2.713 1.00 83.06 109 GLU A CA 1
ATOM 912 C C . GLU A 1 109 ? 38.948 -1.783 -4.116 1.00 83.06 109 GLU A C 1
ATOM 914 O O . GLU A 1 109 ? 37.900 -2.418 -4.301 1.00 83.06 109 GLU A O 1
ATOM 919 N N . ALA A 1 110 ? 39.744 -1.418 -5.121 1.00 78.56 110 ALA A N 1
ATOM 920 C CA . ALA A 1 110 ? 39.563 -1.911 -6.476 1.00 78.56 110 ALA A CA 1
ATOM 921 C C . ALA A 1 110 ? 39.972 -3.388 -6.521 1.00 78.56 110 ALA A C 1
ATOM 923 O O . ALA A 1 110 ? 41.014 -3.765 -5.995 1.00 78.56 110 ALA A O 1
ATOM 924 N N . LYS A 1 111 ? 39.139 -4.231 -7.136 1.00 79.31 111 LYS A N 1
ATOM 925 C CA . LYS A 1 111 ? 39.520 -5.620 -7.419 1.00 79.31 111 LYS A CA 1
ATOM 926 C C . LYS A 1 111 ? 40.476 -5.644 -8.605 1.00 79.31 111 LYS A C 1
ATOM 928 O O . LYS A 1 111 ? 40.240 -4.904 -9.555 1.00 79.31 111 LYS A O 1
ATOM 933 N N . ASP A 1 112 ? 41.450 -6.549 -8.582 1.00 74.88 112 ASP A N 1
ATOM 934 C CA . ASP A 1 112 ? 42.454 -6.690 -9.648 1.00 74.88 112 ASP A CA 1
ATOM 935 C C . ASP A 1 112 ? 41.830 -6.957 -11.033 1.00 74.88 112 ASP A C 1
ATOM 937 O O . ASP A 1 112 ? 42.339 -6.487 -12.045 1.00 74.88 112 ASP A O 1
ATOM 941 N N . ASP A 1 113 ? 40.667 -7.621 -11.075 1.00 73.00 113 ASP A N 1
ATOM 942 C CA . ASP A 1 113 ? 39.921 -7.928 -12.309 1.00 73.00 113 ASP A CA 1
ATOM 943 C C . ASP A 1 113 ? 38.909 -6.837 -12.732 1.00 73.00 113 ASP A C 1
ATOM 945 O O . ASP A 1 113 ? 38.075 -7.061 -13.614 1.00 73.00 113 ASP A O 1
ATOM 949 N N . ALA A 1 114 ? 38.865 -5.687 -12.052 1.00 71.56 114 ALA A N 1
ATOM 950 C CA . ALA A 1 114 ? 37.889 -4.642 -12.353 1.00 71.56 114 ALA A CA 1
ATOM 951 C C . ALA A 1 114 ? 38.366 -3.728 -13.492 1.00 71.56 114 ALA A C 1
ATOM 953 O O . ALA A 1 114 ? 39.488 -3.232 -13.476 1.00 71.56 114 ALA A O 1
ATOM 954 N N . ASP A 1 115 ? 37.469 -3.435 -14.442 1.00 71.81 115 ASP A N 1
ATOM 955 C CA . ASP A 1 115 ? 37.714 -2.444 -15.495 1.00 71.81 115 ASP A CA 1
ATOM 956 C C . ASP A 1 115 ? 38.115 -1.092 -14.882 1.00 71.81 115 ASP A C 1
ATOM 958 O O . ASP A 1 115 ? 37.283 -0.392 -14.297 1.00 71.81 115 ASP A O 1
ATOM 962 N N . SER A 1 116 ? 39.379 -0.697 -15.073 1.00 71.88 116 SER A N 1
ATOM 963 C CA . SER A 1 116 ? 39.953 0.552 -14.543 1.00 71.88 116 SER A CA 1
ATOM 964 C C . SER A 1 116 ? 39.210 1.816 -15.001 1.00 71.88 116 SER A C 1
ATOM 966 O O . SER A 1 116 ? 39.407 2.888 -14.433 1.00 71.88 116 SER A O 1
ATOM 968 N N . THR A 1 117 ? 38.376 1.722 -16.038 1.00 80.94 117 THR A N 1
ATOM 969 C CA . THR A 1 117 ? 37.626 2.848 -16.609 1.00 80.94 117 THR A CA 1
ATOM 970 C C . THR A 1 117 ? 36.351 3.185 -15.826 1.00 80.94 117 THR A C 1
ATOM 972 O O . THR A 1 117 ? 35.831 4.291 -15.968 1.00 80.94 117 THR A O 1
ATOM 975 N N . VAL A 1 118 ? 35.813 2.266 -15.012 1.00 81.06 118 VAL A N 1
ATOM 976 C CA . VAL A 1 118 ? 34.517 2.463 -14.339 1.00 81.06 118 VAL A CA 1
ATOM 977 C C . VAL A 1 118 ? 34.707 2.786 -12.862 1.00 81.06 118 VAL A C 1
ATOM 979 O O . VAL A 1 118 ? 35.141 1.942 -12.084 1.00 81.06 118 VAL A O 1
ATOM 982 N N . ASP A 1 119 ? 34.273 3.979 -12.453 1.00 87.00 119 ASP A N 1
ATOM 983 C CA . ASP A 1 119 ? 34.279 4.382 -11.046 1.00 87.00 119 ASP A CA 1
ATOM 984 C C . ASP A 1 119 ? 33.352 3.468 -10.198 1.00 87.00 119 ASP A C 1
ATOM 986 O O . ASP A 1 119 ? 32.131 3.429 -10.435 1.00 87.00 119 ASP A O 1
ATOM 990 N N . PRO A 1 120 ? 33.879 2.757 -9.181 1.00 86.69 120 PRO A N 1
ATOM 991 C CA . PRO A 1 120 ? 33.092 1.878 -8.319 1.00 86.69 120 PRO A CA 1
ATOM 992 C C . PRO A 1 120 ? 31.931 2.584 -7.598 1.00 86.69 120 PRO A C 1
ATOM 994 O O . PRO A 1 120 ? 30.866 1.977 -7.420 1.00 86.69 120 PRO A O 1
ATOM 997 N N . PHE A 1 121 ? 32.070 3.865 -7.240 1.00 87.38 121 PHE A N 1
ATOM 998 C CA . PHE A 1 121 ? 31.006 4.628 -6.582 1.00 87.38 121 PHE A CA 1
ATOM 999 C C . PHE A 1 121 ? 29.823 4.877 -7.519 1.00 87.38 121 PHE A C 1
ATOM 1001 O O . PHE A 1 121 ? 28.656 4.699 -7.135 1.00 87.38 121 PHE A O 1
ATOM 1008 N N . THR A 1 122 ? 30.102 5.229 -8.778 1.00 88.94 122 THR A N 1
ATOM 1009 C CA . THR A 1 122 ? 29.051 5.412 -9.792 1.00 88.94 122 THR A CA 1
ATOM 1010 C C . THR A 1 122 ? 28.304 4.109 -10.056 1.00 88.94 122 THR A C 1
ATOM 1012 O O . THR A 1 122 ? 27.069 4.104 -10.064 1.00 88.94 122 THR A O 1
ATOM 1015 N N . LYS A 1 123 ? 29.025 2.985 -10.152 1.00 89.56 123 LYS A N 1
ATOM 1016 C CA . LYS A 1 123 ? 28.448 1.648 -10.334 1.00 89.56 123 LYS A CA 1
ATOM 1017 C C . LYS A 1 123 ? 27.536 1.256 -9.170 1.00 89.56 123 LYS A C 1
ATOM 1019 O O . LYS A 1 123 ? 26.419 0.780 -9.387 1.00 89.56 123 LYS A O 1
ATOM 1024 N N . ALA A 1 124 ? 27.955 1.505 -7.927 1.00 88.56 124 ALA A N 1
ATOM 1025 C CA . ALA A 1 124 ? 27.131 1.248 -6.745 1.00 88.56 124 ALA A CA 1
ATOM 1026 C C . ALA A 1 124 ? 25.848 2.103 -6.734 1.00 88.56 124 ALA A C 1
ATOM 1028 O O . ALA A 1 124 ? 24.755 1.603 -6.431 1.00 88.56 124 ALA A O 1
ATOM 1029 N N . LYS A 1 125 ? 25.956 3.383 -7.118 1.00 90.56 125 LYS A N 1
ATOM 1030 C CA . LYS A 1 125 ? 24.817 4.305 -7.235 1.00 90.56 125 LYS A CA 1
ATOM 1031 C C . LYS A 1 125 ? 23.830 3.855 -8.315 1.00 90.56 125 LYS A C 1
ATOM 1033 O O . LYS A 1 125 ? 22.630 3.801 -8.036 1.00 90.56 125 LYS A O 1
ATOM 1038 N N . GLN A 1 126 ? 24.318 3.478 -9.497 1.00 93.81 126 GLN A N 1
ATOM 1039 C CA . GLN A 1 126 ? 23.499 2.937 -10.587 1.00 93.81 126 GLN A CA 1
ATOM 1040 C C . GLN A 1 126 ? 22.785 1.651 -10.154 1.00 93.81 126 GLN A C 1
ATOM 1042 O O . GLN A 1 126 ? 21.559 1.577 -10.212 1.00 93.81 126 GLN A O 1
ATOM 1047 N N . ALA A 1 127 ? 23.507 0.691 -9.566 1.00 93.00 127 ALA A N 1
ATOM 1048 C CA . ALA A 1 127 ? 22.917 -0.552 -9.068 1.00 93.00 127 ALA A CA 1
ATOM 1049 C C . ALA A 1 127 ? 21.828 -0.314 -7.999 1.00 93.00 127 ALA A C 1
ATOM 1051 O O . ALA A 1 127 ? 20.841 -1.053 -7.911 1.00 93.00 127 ALA A O 1
ATOM 1052 N N . LYS A 1 128 ? 21.974 0.723 -7.161 1.00 92.69 128 LYS A N 1
ATOM 1053 C CA . LYS A 1 128 ? 20.942 1.132 -6.195 1.00 92.69 128 LYS A CA 1
ATOM 1054 C C . LYS A 1 128 ? 19.708 1.705 -6.896 1.00 92.69 128 LYS A C 1
ATOM 1056 O O . LYS A 1 128 ? 18.593 1.320 -6.534 1.00 92.69 128 LYS A O 1
ATOM 1061 N N . GLN A 1 129 ? 19.893 2.579 -7.885 1.00 96.06 129 GLN A N 1
ATOM 1062 C CA . GLN A 1 129 ? 18.801 3.145 -8.685 1.00 96.06 129 GLN A CA 1
ATOM 1063 C C . GLN A 1 129 ? 18.044 2.057 -9.457 1.00 96.06 129 GLN A C 1
ATOM 1065 O O . GLN A 1 129 ? 16.816 2.032 -9.431 1.00 96.06 129 GLN A O 1
ATOM 1070 N N . GLU A 1 130 ? 18.746 1.087 -10.042 1.00 96.00 130 GLU A N 1
ATOM 1071 C CA . GLU A 1 130 ? 18.138 -0.062 -10.721 1.00 96.00 130 GLU A CA 1
ATOM 1072 C C . GLU A 1 130 ? 17.295 -0.929 -9.779 1.00 96.00 130 GLU A C 1
ATOM 1074 O O . GLU A 1 130 ? 16.190 -1.361 -10.116 1.00 96.00 130 GLU A O 1
ATOM 1079 N N . LYS A 1 131 ? 17.777 -1.181 -8.555 1.00 96.19 131 LYS A N 1
ATOM 1080 C CA . LYS A 1 131 ? 16.998 -1.910 -7.540 1.00 96.19 131 LYS A CA 1
ATOM 1081 C C . LYS A 1 131 ? 15.729 -1.145 -7.153 1.00 96.19 131 LYS A C 1
ATOM 1083 O O . LYS A 1 131 ? 14.682 -1.769 -6.956 1.00 96.19 131 LYS A O 1
ATOM 1088 N N . GLN A 1 132 ? 15.812 0.182 -7.048 1.00 95.62 132 GLN A N 1
ATOM 1089 C CA . GLN A 1 132 ? 14.662 1.043 -6.762 1.00 95.62 132 GLN A CA 1
ATOM 1090 C C . GLN A 1 132 ? 13.652 1.023 -7.916 1.00 95.62 132 GLN A C 1
ATOM 1092 O O . GLN A 1 132 ? 12.488 0.686 -7.687 1.00 95.62 132 GLN A O 1
ATOM 1097 N N . SER A 1 133 ? 14.099 1.253 -9.152 1.00 94.69 133 SER A N 1
ATOM 1098 C CA . SER A 1 133 ? 13.239 1.248 -10.340 1.00 94.69 133 SER A CA 1
ATOM 1099 C C . SER A 1 133 ? 12.580 -0.117 -10.563 1.00 94.69 133 SER A C 1
ATOM 1101 O O . SER A 1 133 ? 11.381 -0.203 -10.834 1.00 94.69 133 SER A O 1
ATOM 1103 N N . LYS A 1 134 ? 13.308 -1.219 -10.334 1.00 94.56 134 LYS A N 1
ATOM 1104 C CA . LYS A 1 134 ? 12.763 -2.583 -10.386 1.00 94.56 134 LYS A CA 1
ATOM 1105 C C . LYS A 1 134 ? 11.660 -2.806 -9.348 1.00 94.56 134 LYS A C 1
ATOM 1107 O O . LYS A 1 134 ? 10.664 -3.467 -9.656 1.00 94.56 134 LYS A O 1
ATOM 1112 N N . ASN A 1 135 ? 11.812 -2.276 -8.134 1.00 95.56 135 ASN A N 1
ATOM 1113 C CA . ASN A 1 135 ? 10.787 -2.359 -7.090 1.00 95.56 135 ASN A CA 1
ATOM 1114 C C . ASN A 1 135 ? 9.536 -1.551 -7.477 1.00 95.56 135 ASN A C 1
ATOM 1116 O O . ASN A 1 135 ? 8.417 -2.064 -7.413 1.00 95.56 135 ASN A O 1
ATOM 1120 N N . GLU A 1 136 ? 9.717 -0.326 -7.968 1.00 94.88 136 GLU A N 1
ATOM 1121 C CA . GLU A 1 136 ? 8.619 0.522 -8.441 1.00 94.88 136 GLU A CA 1
ATOM 1122 C C . GLU A 1 136 ? 7.858 -0.112 -9.607 1.00 94.88 136 GLU A C 1
ATOM 1124 O O . GLU A 1 136 ? 6.628 -0.186 -9.581 1.00 94.88 136 GLU A O 1
ATOM 1129 N N . LEU A 1 137 ? 8.574 -0.687 -10.572 1.00 91.88 137 LEU A N 1
ATOM 1130 C CA . LEU A 1 137 ? 7.996 -1.439 -11.682 1.00 91.88 137 LEU A CA 1
ATOM 1131 C C . LEU A 1 137 ? 7.142 -2.609 -11.161 1.00 91.88 137 LEU A C 1
ATOM 1133 O O . LEU A 1 137 ? 5.990 -2.792 -11.565 1.00 91.88 137 LEU A O 1
ATOM 1137 N N . GLN A 1 138 ? 7.667 -3.402 -10.223 1.00 92.00 138 GLN A N 1
ATOM 1138 C CA . GLN A 1 138 ? 6.917 -4.505 -9.616 1.00 92.00 138 GLN A CA 1
ATOM 1139 C C . GLN A 1 138 ? 5.681 -4.016 -8.848 1.00 92.00 138 GLN A C 1
ATOM 1141 O O . GLN A 1 138 ? 4.618 -4.641 -8.935 1.00 92.00 138 GLN A O 1
ATOM 1146 N N . ARG A 1 139 ? 5.784 -2.886 -8.136 1.00 93.25 139 ARG A N 1
ATOM 1147 C CA . ARG A 1 139 ? 4.651 -2.229 -7.473 1.00 93.25 139 ARG A CA 1
ATOM 1148 C C . ARG A 1 139 ? 3.583 -1.830 -8.492 1.00 93.25 139 ARG A C 1
ATOM 1150 O O . ARG A 1 139 ? 2.418 -2.170 -8.288 1.00 93.25 139 ARG A O 1
ATOM 1157 N N . LEU A 1 140 ? 3.963 -1.183 -9.594 1.00 91.81 140 LEU A N 1
ATOM 1158 C CA . LEU A 1 140 ? 3.043 -0.783 -10.662 1.00 91.81 140 LEU A CA 1
ATOM 1159 C C . LEU A 1 140 ? 2.371 -1.992 -11.320 1.00 91.81 140 LEU A C 1
ATOM 1161 O O . LEU A 1 140 ? 1.156 -1.982 -11.505 1.00 91.81 140 LEU A O 1
ATOM 1165 N N . ARG A 1 141 ? 3.109 -3.079 -11.577 1.00 89.44 141 ARG A N 1
ATOM 1166 C CA . ARG A 1 141 ? 2.536 -4.339 -12.085 1.00 89.44 141 ARG A CA 1
ATOM 1167 C C . ARG A 1 141 ? 1.517 -4.950 -11.122 1.00 89.44 141 ARG A C 1
ATOM 1169 O O . ARG A 1 141 ? 0.477 -5.431 -11.565 1.00 89.44 141 ARG A O 1
ATOM 1176 N N . ASN A 1 142 ? 1.777 -4.914 -9.813 1.00 91.88 142 ASN A N 1
ATOM 1177 C CA . ASN A 1 142 ? 0.821 -5.395 -8.811 1.00 91.88 142 ASN A CA 1
ATOM 1178 C C . ASN A 1 142 ? -0.446 -4.521 -8.759 1.00 91.88 142 ASN A C 1
ATOM 1180 O O . ASN A 1 142 ? -1.543 -5.064 -8.642 1.00 91.88 142 ASN A O 1
ATOM 1184 N N . ILE A 1 143 ? -0.310 -3.195 -8.883 1.00 91.06 143 ILE A N 1
ATOM 1185 C CA . ILE A 1 143 ? -1.447 -2.258 -8.943 1.00 91.06 143 ILE A CA 1
ATOM 1186 C C . ILE A 1 143 ? -2.257 -2.460 -10.229 1.00 91.06 143 ILE A C 1
ATOM 1188 O O . ILE A 1 143 ? -3.483 -2.481 -10.195 1.00 91.06 143 ILE A O 1
ATOM 1192 N N . ALA A 1 144 ? -1.593 -2.632 -11.369 1.00 90.44 144 ALA A N 1
ATOM 1193 C CA . ALA A 1 144 ? -2.270 -2.913 -12.627 1.00 90.44 144 ALA A CA 1
ATOM 1194 C C . ALA A 1 144 ? -3.044 -4.236 -12.553 1.00 90.44 144 ALA A C 1
ATOM 1196 O O . ALA A 1 144 ? -4.207 -4.286 -12.946 1.00 90.44 144 ALA A O 1
ATOM 1197 N N . LYS A 1 145 ? -2.439 -5.276 -11.960 1.00 87.50 145 LYS A N 1
ATOM 1198 C CA . LYS A 1 145 ? -3.100 -6.563 -11.723 1.00 87.50 145 LYS A CA 1
ATOM 1199 C C . LYS A 1 145 ? -4.307 -6.426 -10.793 1.00 87.50 145 LYS A C 1
ATOM 1201 O O . LYS A 1 145 ? -5.343 -7.007 -11.085 1.00 87.50 145 LYS A O 1
ATOM 1206 N N . SER A 1 146 ? -4.209 -5.655 -9.707 1.00 88.06 146 SER A N 1
ATOM 1207 C CA . SER A 1 146 ? -5.342 -5.458 -8.790 1.00 88.06 146 SER A CA 1
ATOM 1208 C C . SER A 1 146 ? -6.492 -4.670 -9.418 1.00 88.06 146 SER A C 1
ATOM 1210 O O . SER A 1 146 ? -7.648 -4.911 -9.081 1.00 88.06 146 SER A O 1
ATOM 1212 N N . LYS A 1 147 ? -6.182 -3.754 -10.342 1.00 88.44 147 LYS A N 1
ATOM 1213 C CA . LYS A 1 147 ? -7.160 -2.980 -11.117 1.00 88.44 147 LYS A CA 1
ATOM 1214 C C . LYS A 1 147 ? -7.625 -3.682 -12.403 1.00 88.44 147 LYS A C 1
ATOM 1216 O O . LYS A 1 147 ? -8.410 -3.097 -13.139 1.00 88.44 147 LYS A O 1
ATOM 1221 N N . ASN A 1 148 ? -7.151 -4.900 -12.689 1.00 86.31 148 ASN A N 1
ATOM 1222 C CA . ASN A 1 148 ? -7.408 -5.633 -13.937 1.00 86.31 148 ASN A CA 1
ATOM 1223 C C . ASN A 1 148 ? -7.069 -4.838 -15.219 1.00 86.31 148 ASN A C 1
ATOM 1225 O O . ASN A 1 148 ? -7.715 -4.995 -16.256 1.00 86.31 148 ASN A O 1
ATOM 1229 N N . ILE A 1 149 ? -6.040 -3.986 -15.167 1.00 84.38 149 ILE A N 1
ATOM 1230 C CA . ILE A 1 149 ? -5.547 -3.236 -16.328 1.00 84.38 149 ILE A CA 1
ATOM 1231 C C . ILE A 1 149 ? -4.700 -4.180 -17.191 1.00 84.38 149 ILE A C 1
ATOM 1233 O O . ILE A 1 149 ? -3.756 -4.804 -16.699 1.00 84.38 149 ILE A O 1
ATOM 1237 N N . LYS A 1 150 ? -5.024 -4.288 -18.485 1.00 80.94 150 LYS A N 1
ATOM 1238 C CA . LYS A 1 150 ? -4.277 -5.119 -19.441 1.00 80.94 150 LYS A CA 1
ATOM 1239 C C . LYS A 1 150 ? -2.922 -4.472 -19.733 1.00 80.94 150 LYS A C 1
ATOM 1241 O O . LYS A 1 150 ? -2.861 -3.439 -20.388 1.00 80.94 150 LYS A O 1
ATOM 1246 N N . LEU A 1 151 ? -1.847 -5.083 -19.244 1.00 70.00 151 LEU A N 1
ATOM 1247 C CA . LEU A 1 151 ? -0.476 -4.704 -19.582 1.00 70.00 151 LEU A CA 1
ATOM 1248 C C . LEU A 1 151 ? 0.053 -5.592 -20.721 1.00 70.00 151 LEU A C 1
ATOM 1250 O O . LEU A 1 151 ? -0.303 -6.774 -20.766 1.00 70.00 151 LEU A O 1
ATOM 1254 N N . PRO A 1 152 ? 0.915 -5.070 -21.613 1.00 69.56 152 PRO A N 1
ATOM 1255 C CA . PRO A 1 152 ? 1.596 -5.894 -22.607 1.00 69.56 152 PRO A CA 1
ATOM 1256 C C . PRO A 1 152 ? 2.450 -6.975 -21.925 1.00 69.56 152 PRO A C 1
ATOM 1258 O O . PRO A 1 152 ? 3.071 -6.747 -20.883 1.00 69.56 152 PRO A O 1
ATOM 1261 N N . ARG A 1 153 ? 2.436 -8.186 -22.500 1.00 61.16 153 ARG A N 1
ATOM 1262 C CA . ARG A 1 153 ? 3.035 -9.402 -21.918 1.00 61.16 153 ARG A CA 1
ATOM 1263 C C . ARG A 1 153 ? 4.567 -9.407 -21.994 1.00 61.16 153 ARG A C 1
ATOM 1265 O O . ARG A 1 153 ? 5.200 -10.037 -21.150 1.00 61.16 153 ARG A O 1
ATOM 1272 N N . VAL A 1 154 ? 5.144 -8.709 -22.973 1.00 52.06 154 VAL A N 1
ATOM 1273 C CA . VAL A 1 154 ? 6.588 -8.636 -23.234 1.00 52.06 154 VAL A CA 1
ATOM 1274 C C . VAL A 1 154 ? 6.927 -7.230 -23.723 1.00 52.06 154 VAL A C 1
ATOM 1276 O O . VAL A 1 154 ? 6.207 -6.694 -24.560 1.00 52.06 154 VAL A O 1
ATOM 1279 N N . GLY A 1 155 ? 8.010 -6.658 -23.195 1.00 56.94 155 GLY A N 1
ATOM 1280 C CA . GLY A 1 155 ? 8.492 -5.330 -23.570 1.00 56.94 155 GLY A CA 1
ATOM 1281 C C . GLY A 1 155 ? 7.682 -4.184 -22.963 1.00 56.94 155 GLY A C 1
ATOM 1282 O O . GLY A 1 155 ? 6.453 -4.204 -22.896 1.00 56.94 155 GLY A O 1
ATOM 1283 N N . LEU A 1 156 ? 8.396 -3.164 -22.496 1.00 55.12 156 LEU A N 1
ATOM 1284 C CA . LEU A 1 156 ? 7.844 -1.819 -22.447 1.00 55.12 156 LEU A CA 1
ATOM 1285 C C . LEU A 1 156 ? 8.063 -1.270 -23.864 1.00 55.12 156 LEU A C 1
ATOM 1287 O O . LEU A 1 156 ? 9.213 -1.301 -24.300 1.00 55.12 156 LEU A O 1
ATOM 1291 N N . PRO A 1 157 ? 7.044 -0.816 -24.611 1.00 55.78 157 PRO A N 1
ATOM 1292 C CA . PRO A 1 157 ? 7.325 0.016 -25.769 1.00 55.78 157 PRO A CA 1
ATOM 1293 C C . PRO A 1 157 ? 7.943 1.301 -25.215 1.00 55.78 157 PRO A C 1
ATOM 1295 O O . PRO A 1 157 ? 7.241 2.165 -24.689 1.00 55.78 157 PRO A O 1
ATOM 1298 N N . THR A 1 158 ? 9.272 1.377 -25.200 1.00 56.91 158 THR A N 1
ATOM 1299 C CA . THR A 1 158 ? 9.959 2.631 -24.912 1.00 56.91 158 THR A CA 1
ATOM 1300 C C . THR A 1 158 ? 9.617 3.588 -26.046 1.00 56.91 158 THR A C 1
ATOM 1302 O O . THR A 1 158 ? 9.522 3.180 -27.209 1.00 56.91 158 THR A O 1
ATOM 1305 N N . LYS A 1 159 ? 9.391 4.863 -25.714 1.00 60.47 159 LYS A N 1
ATOM 1306 C CA . LYS A 1 159 ? 9.114 5.908 -26.711 1.00 60.47 159 LYS A CA 1
ATOM 1307 C C . LYS A 1 159 ? 10.226 5.979 -27.768 1.00 60.47 159 LYS A C 1
ATOM 1309 O O . LYS A 1 159 ? 9.951 6.336 -28.905 1.00 60.47 159 LYS A O 1
ATOM 1314 N N . ASP A 1 160 ? 11.430 5.558 -27.390 1.00 62.25 160 ASP A N 1
ATOM 1315 C CA . ASP A 1 160 ? 12.616 5.494 -28.241 1.00 62.25 160 ASP A CA 1
ATOM 1316 C C . ASP A 1 160 ? 12.469 4.492 -29.397 1.00 62.25 160 ASP A C 1
ATOM 1318 O O . ASP A 1 160 ? 12.928 4.765 -30.497 1.00 62.25 160 ASP A O 1
ATOM 1322 N N . HIS A 1 161 ? 11.815 3.344 -29.174 1.00 56.25 161 HIS A N 1
ATOM 1323 C CA . HIS A 1 161 ? 11.608 2.328 -30.218 1.00 56.25 161 HIS A CA 1
ATOM 1324 C C . HIS A 1 161 ? 10.254 2.457 -30.921 1.00 56.25 161 HIS A C 1
ATOM 1326 O O . HIS A 1 161 ? 10.131 2.132 -32.098 1.00 56.25 161 HIS A O 1
ATOM 1332 N N . PHE A 1 162 ? 9.226 2.927 -30.211 1.00 66.12 162 PHE A N 1
ATOM 1333 C CA . PHE A 1 162 ? 7.882 3.091 -30.761 1.00 66.12 162 PHE A CA 1
ATOM 1334 C C . PHE A 1 162 ? 7.336 4.482 -30.413 1.00 66.12 162 PHE A C 1
ATOM 1336 O O . PHE A 1 162 ? 6.529 4.614 -29.487 1.00 66.12 162 PHE A O 1
ATOM 1343 N N . PRO A 1 163 ? 7.749 5.533 -31.147 1.00 68.56 163 PRO A N 1
ATOM 1344 C CA . PRO A 1 163 ? 7.318 6.904 -30.868 1.00 68.56 163 PRO A CA 1
ATOM 1345 C C . PRO A 1 163 ? 5.826 7.127 -31.158 1.00 68.56 163 PRO A C 1
ATOM 1347 O O . PRO A 1 163 ? 5.192 7.976 -30.533 1.00 68.56 163 PRO A O 1
ATOM 1350 N N . ASN A 1 164 ? 5.245 6.340 -32.070 1.00 79.62 164 ASN A N 1
ATOM 1351 C CA . ASN A 1 164 ? 3.834 6.384 -32.450 1.00 79.62 164 ASN A CA 1
ATOM 1352 C C . ASN A 1 164 ? 3.200 4.988 -32.334 1.00 79.62 164 ASN A C 1
ATOM 1354 O O . ASN A 1 164 ? 3.800 3.979 -32.702 1.00 79.62 164 ASN A O 1
ATOM 1358 N N . SER A 1 165 ? 1.944 4.940 -31.885 1.00 75.56 165 SER A N 1
ATOM 1359 C CA . SER A 1 165 ? 1.127 3.719 -31.797 1.00 75.56 165 SER A CA 1
ATOM 1360 C C . SER A 1 165 ? 1.008 2.954 -33.123 1.00 75.56 165 SER A C 1
ATOM 1362 O O . SER A 1 165 ? 0.859 1.733 -33.120 1.00 75.56 165 SER A O 1
ATOM 1364 N N . GLN A 1 166 ? 1.115 3.654 -34.256 1.00 80.62 166 GLN A N 1
ATOM 1365 C CA . GLN A 1 166 ? 1.062 3.062 -35.594 1.00 80.62 166 GLN A CA 1
ATOM 1366 C C . GLN A 1 166 ? 2.253 2.125 -35.864 1.00 80.62 166 GLN A C 1
ATOM 1368 O O . GLN A 1 166 ? 2.048 1.047 -36.426 1.00 80.62 166 GLN A O 1
ATOM 1373 N N . HIS A 1 167 ? 3.449 2.448 -35.356 1.00 79.81 167 HIS A N 1
ATOM 1374 C CA . HIS A 1 167 ? 4.645 1.611 -35.522 1.00 79.81 167 HIS A CA 1
ATOM 1375 C C . HIS A 1 167 ? 4.528 0.256 -34.818 1.00 79.81 167 HIS A C 1
ATOM 1377 O O . HIS A 1 167 ? 5.104 -0.731 -35.265 1.00 79.81 167 HIS A O 1
ATOM 1383 N N . LEU A 1 168 ? 3.734 0.166 -33.745 1.00 78.62 168 LEU A N 1
ATOM 1384 C CA . LEU A 1 168 ? 3.457 -1.121 -33.102 1.00 78.62 168 LEU A CA 1
ATOM 1385 C C . LEU A 1 168 ? 2.603 -2.021 -33.992 1.00 78.62 168 LEU A C 1
ATOM 1387 O O . LEU A 1 168 ? 2.879 -3.213 -34.091 1.00 78.62 168 LEU A O 1
ATOM 1391 N N . SER A 1 169 ? 1.577 -1.465 -34.647 1.00 84.50 169 SER A N 1
ATOM 1392 C CA . SER A 1 169 ? 0.770 -2.243 -35.594 1.00 84.50 169 SER A CA 1
ATOM 1393 C C . SER A 1 169 ? 1.595 -2.690 -36.800 1.00 84.50 169 SER A C 1
ATOM 1395 O O . SER A 1 169 ? 1.429 -3.813 -37.262 1.00 84.50 169 SER A O 1
ATOM 1397 N N . GLU A 1 170 ? 2.506 -1.833 -37.263 1.00 85.56 170 GLU A N 1
ATOM 1398 C CA . GLU A 1 170 ? 3.414 -2.075 -38.383 1.00 85.56 170 GLU A CA 1
ATOM 1399 C C . GLU A 1 170 ? 4.412 -3.194 -38.089 1.00 85.56 170 GLU A C 1
ATOM 1401 O O . GLU A 1 170 ? 4.452 -4.192 -38.814 1.00 85.56 170 GLU A O 1
ATOM 1406 N N . ALA A 1 171 ? 5.131 -3.087 -36.969 1.00 85.06 171 ALA A N 1
ATOM 1407 C CA . ALA A 1 171 ? 6.068 -4.107 -36.517 1.00 85.06 171 ALA A CA 1
ATOM 1408 C C . ALA A 1 171 ? 5.379 -5.462 -36.300 1.00 85.06 171 ALA A C 1
ATOM 1410 O O . ALA A 1 171 ? 5.940 -6.500 -36.646 1.00 85.06 171 ALA A O 1
ATOM 1411 N N . LEU A 1 172 ? 4.146 -5.461 -35.781 1.00 85.88 172 LEU A N 1
ATOM 1412 C CA . LEU A 1 172 ? 3.353 -6.678 -35.618 1.00 85.88 172 LEU A CA 1
ATOM 1413 C C . LEU A 1 172 ? 3.035 -7.309 -36.984 1.00 85.88 172 LEU A C 1
ATOM 1415 O O . LEU A 1 172 ? 3.303 -8.495 -37.179 1.00 85.88 172 LEU A O 1
ATOM 1419 N N . THR A 1 173 ? 2.541 -6.527 -37.954 1.00 86.62 173 THR A N 1
ATOM 1420 C CA . THR A 1 173 ? 2.295 -7.037 -39.314 1.00 86.62 173 THR A CA 1
ATOM 1421 C C . THR A 1 173 ? 3.548 -7.607 -39.965 1.00 86.62 173 THR A C 1
ATOM 1423 O O . THR A 1 173 ? 3.481 -8.711 -40.500 1.00 86.62 173 THR A O 1
ATOM 1426 N N . ILE A 1 174 ? 4.683 -6.906 -39.871 1.00 86.12 174 ILE A N 1
ATOM 1427 C CA . ILE A 1 174 ? 5.962 -7.354 -40.434 1.00 86.12 174 ILE A CA 1
ATOM 1428 C C . ILE A 1 174 ? 6.402 -8.661 -39.762 1.00 86.12 174 ILE A C 1
ATOM 1430 O O . ILE A 1 174 ? 6.659 -9.648 -40.447 1.00 86.12 174 ILE A O 1
ATOM 1434 N N . ALA A 1 175 ? 6.403 -8.724 -38.427 1.00 87.12 175 ALA A N 1
ATOM 1435 C CA . ALA A 1 175 ? 6.796 -9.922 -37.684 1.00 87.12 175 ALA A CA 1
ATOM 1436 C C . ALA A 1 175 ? 5.909 -11.139 -38.002 1.00 87.12 175 ALA A C 1
ATOM 1438 O O . ALA A 1 175 ? 6.410 -12.260 -38.131 1.00 87.12 175 ALA A O 1
ATOM 1439 N N . ARG A 1 176 ? 4.596 -10.932 -38.171 1.00 85.31 176 ARG A N 1
ATOM 1440 C CA . ARG A 1 176 ? 3.648 -11.989 -38.557 1.00 85.31 176 ARG A CA 1
ATOM 1441 C C . ARG A 1 176 ? 3.918 -12.513 -39.965 1.00 85.31 176 ARG A C 1
ATOM 1443 O O . ARG A 1 176 ? 3.794 -13.710 -40.202 1.00 85.31 176 ARG A O 1
ATOM 1450 N N . THR A 1 177 ? 4.287 -11.641 -40.898 1.00 84.06 177 THR A N 1
ATOM 1451 C CA . THR A 1 177 ? 4.669 -12.079 -42.246 1.00 84.06 177 THR A CA 1
ATOM 1452 C C . THR A 1 177 ? 6.039 -12.748 -42.280 1.00 84.06 177 THR A C 1
ATOM 1454 O O . THR A 1 177 ? 6.208 -13.727 -42.999 1.00 84.06 177 THR A O 1
ATOM 1457 N N . SER A 1 178 ? 6.983 -12.305 -41.448 1.00 83.12 178 SER A N 1
ATOM 1458 C CA . SER A 1 178 ? 8.336 -12.872 -41.373 1.00 83.12 178 SER A CA 1
ATOM 1459 C C . SER A 1 178 ? 8.402 -14.222 -40.656 1.00 83.12 178 SER A C 1
ATOM 1461 O O . SER A 1 178 ? 9.350 -14.973 -40.849 1.00 83.12 178 SER A O 1
ATOM 1463 N N . THR A 1 179 ? 7.396 -14.568 -39.849 1.00 81.38 179 THR A N 1
ATOM 1464 C CA . THR A 1 179 ? 7.296 -15.884 -39.188 1.00 81.38 179 THR A CA 1
ATOM 1465 C C . THR A 1 179 ? 6.829 -17.006 -40.123 1.00 81.38 179 THR A C 1
ATOM 1467 O O . THR A 1 179 ? 6.697 -18.145 -39.682 1.00 81.38 179 THR A O 1
ATOM 1470 N N . ALA A 1 180 ? 6.606 -16.720 -41.410 1.00 76.44 180 ALA A N 1
ATOM 1471 C CA . ALA A 1 180 ? 6.236 -17.701 -42.422 1.00 76.44 180 ALA A CA 1
ATOM 1472 C C . ALA A 1 180 ? 7.412 -18.631 -42.781 1.00 76.44 180 ALA A C 1
ATOM 1474 O O . ALA A 1 180 ? 8.086 -18.443 -43.793 1.00 76.44 180 ALA A O 1
ATOM 1475 N N . SER A 1 181 ? 7.662 -19.659 -41.969 1.00 75.19 181 SER A N 1
ATOM 1476 C CA . SER A 1 181 ? 8.609 -20.723 -42.311 1.00 75.19 181 SER A CA 1
ATOM 1477 C C . SER A 1 181 ? 7.897 -21.839 -43.080 1.00 75.19 181 SER A C 1
ATOM 1479 O O . SER A 1 181 ? 6.883 -22.380 -42.637 1.00 75.19 181 SER A O 1
ATOM 1481 N N . VAL A 1 182 ? 8.410 -22.175 -44.270 1.00 79.69 182 VAL A N 1
ATOM 1482 C CA . VAL A 1 182 ? 7.946 -23.317 -45.091 1.00 79.69 182 VAL A CA 1
ATOM 1483 C C . VAL A 1 182 ? 6.418 -23.307 -45.313 1.00 79.69 182 VAL A C 1
ATOM 1485 O O . VAL A 1 182 ? 5.73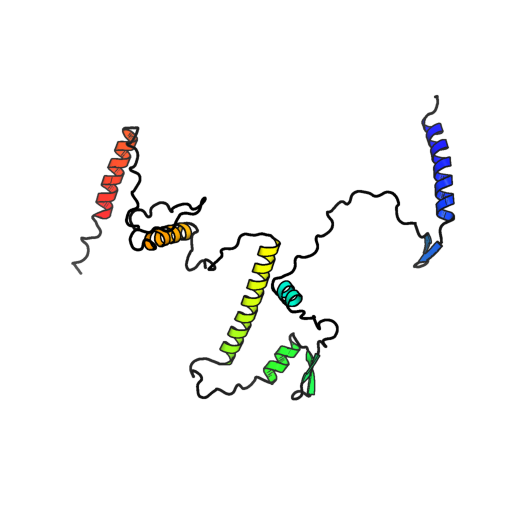3 -24.320 -45.192 1.00 79.69 182 VAL A O 1
ATOM 1488 N N . GLY A 1 183 ? 5.849 -22.125 -45.570 1.00 77.50 183 GLY A N 1
ATOM 1489 C CA . GLY A 1 183 ? 4.415 -21.962 -45.844 1.00 77.50 183 GLY A CA 1
ATOM 1490 C C . GLY A 1 183 ? 3.481 -22.103 -44.633 1.00 77.50 183 GLY A C 1
ATOM 1491 O O . GLY A 1 183 ? 2.263 -22.064 -44.808 1.00 77.50 183 GLY A O 1
ATOM 1492 N N . LYS A 1 184 ? 4.005 -22.231 -43.405 1.00 78.50 184 LYS A N 1
ATOM 1493 C CA . LYS A 1 184 ? 3.203 -22.219 -42.173 1.00 78.50 184 LYS A CA 1
ATOM 1494 C C . LYS A 1 184 ? 3.154 -20.806 -41.597 1.00 78.50 184 LYS A C 1
ATOM 1496 O O . LYS A 1 184 ? 4.159 -20.273 -41.142 1.00 78.50 184 LYS A O 1
ATOM 1501 N N . PHE A 1 185 ? 1.969 -20.203 -41.617 1.00 82.44 185 PHE A N 1
ATOM 1502 C CA . PHE A 1 185 ? 1.747 -18.845 -41.119 1.00 82.44 185 PHE A CA 1
ATOM 1503 C C . PHE A 1 185 ? 1.214 -18.857 -39.686 1.00 82.44 185 PHE A C 1
ATOM 1505 O O . PHE A 1 185 ? 0.338 -19.655 -39.345 1.00 82.44 185 PHE A O 1
ATOM 1512 N N . GLN A 1 186 ? 1.693 -17.925 -38.860 1.00 83.69 186 GLN A N 1
ATOM 1513 C CA . GLN A 1 186 ? 1.142 -17.697 -37.525 1.00 83.69 186 GLN A CA 1
ATOM 1514 C C . GLN A 1 186 ? -0.339 -17.260 -37.642 1.00 83.69 186 GLN A C 1
ATOM 1516 O O . GLN A 1 186 ? -0.639 -16.318 -38.387 1.00 83.69 186 GLN A O 1
ATOM 1521 N N . PRO A 1 187 ? -1.283 -17.901 -36.923 1.00 84.94 187 PRO A N 1
ATOM 1522 C CA . PRO A 1 187 ? -2.690 -17.516 -36.974 1.00 84.94 187 PRO A CA 1
ATOM 1523 C C . PRO A 1 187 ? -2.913 -16.139 -36.334 1.00 84.94 187 PRO A C 1
ATOM 1525 O O . 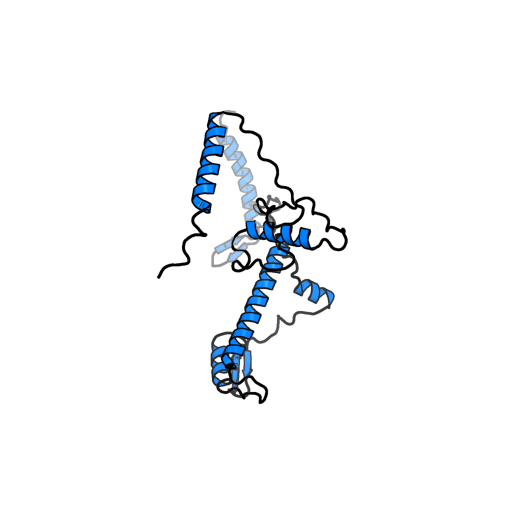PRO A 1 187 ? -2.341 -15.822 -35.291 1.00 84.94 187 PRO A O 1
ATOM 1528 N N . LYS A 1 188 ? -3.786 -15.334 -36.951 1.00 86.12 188 LYS A N 1
ATOM 1529 C CA . LYS A 1 188 ? -4.179 -14.008 -36.448 1.00 86.12 188 LYS A CA 1
ATOM 1530 C C . LYS A 1 188 ? -5.060 -14.115 -35.203 1.00 86.12 188 LYS A C 1
ATOM 1532 O O . LYS A 1 188 ? -5.946 -14.972 -35.134 1.00 86.12 188 LYS A O 1
ATOM 1537 N N . LEU A 1 189 ? -4.891 -13.199 -34.252 1.00 84.19 189 LEU A N 1
ATOM 1538 C CA . LEU A 1 189 ? -5.826 -13.072 -33.133 1.00 84.19 189 LEU A CA 1
ATOM 1539 C C . LEU A 1 189 ? -7.138 -12.410 -33.588 1.00 84.19 189 LEU A C 1
ATOM 1541 O O . LEU A 1 189 ? -7.172 -11.594 -34.507 1.00 84.19 189 LEU A O 1
ATOM 1545 N N . SER A 1 190 ? -8.237 -12.710 -32.890 1.00 83.75 190 SER A N 1
ATOM 1546 C CA . SER A 1 190 ? -9.601 -12.297 -33.272 1.00 83.75 190 SER A CA 1
ATOM 1547 C C . SER A 1 190 ? -9.839 -10.782 -33.374 1.00 83.75 190 SER A C 1
ATOM 1549 O O . SER A 1 190 ? -10.831 -10.361 -33.963 1.00 83.75 190 SER A O 1
ATOM 1551 N N . LYS A 1 191 ? -8.955 -9.950 -32.810 1.00 84.25 191 LYS A N 1
ATOM 1552 C CA . LYS A 1 191 ? -9.047 -8.475 -32.832 1.00 84.25 191 LYS A CA 1
ATOM 1553 C C . LYS A 1 191 ? -7.765 -7.795 -33.317 1.00 84.25 191 LYS A C 1
ATOM 1555 O O . LYS A 1 191 ? -7.571 -6.603 -33.083 1.00 84.25 191 LYS A O 1
ATOM 1560 N N . GLU A 1 192 ? -6.883 -8.552 -33.951 1.00 82.00 192 GLU A N 1
ATOM 1561 C CA . GLU A 1 192 ? -5.644 -8.034 -34.514 1.00 82.00 192 GLU A CA 1
ATOM 1562 C C . GLU A 1 192 ? -5.953 -7.237 -35.787 1.00 82.00 192 GLU A C 1
ATOM 1564 O O . GLU A 1 192 ? -6.678 -7.709 -36.665 1.00 82.00 192 GLU A O 1
ATOM 1569 N N . LYS A 1 193 ? -5.465 -5.995 -35.858 1.00 82.12 193 LYS A N 1
ATOM 1570 C CA . LYS A 1 193 ? -5.629 -5.132 -37.032 1.00 82.12 193 LYS A CA 1
ATOM 1571 C C . LYS A 1 193 ? -4.303 -5.051 -37.766 1.00 82.12 193 LYS A C 1
ATOM 1573 O O . LYS A 1 193 ? -3.302 -4.688 -37.155 1.00 82.12 193 LYS A O 1
ATOM 1578 N N . ASP A 1 194 ? -4.335 -5.313 -39.066 1.00 82.75 194 ASP A N 1
ATOM 1579 C CA . ASP A 1 194 ? -3.182 -5.079 -39.924 1.00 82.75 194 ASP A 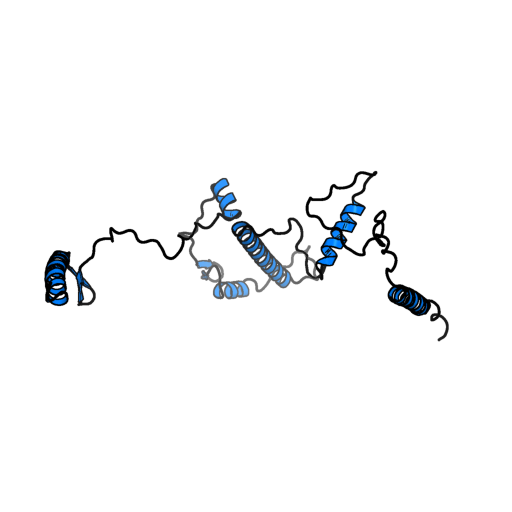CA 1
ATOM 1580 C C . ASP A 1 194 ? -2.923 -3.578 -40.068 1.00 82.75 194 ASP A C 1
ATOM 1582 O O . ASP A 1 194 ? -3.855 -2.767 -40.171 1.00 82.75 194 ASP A O 1
ATOM 1586 N N . ALA A 1 195 ? -1.650 -3.201 -40.082 1.00 84.75 195 ALA A N 1
ATOM 1587 C CA . ALA A 1 195 ? -1.262 -1.824 -40.291 1.00 84.75 195 ALA A CA 1
ATOM 1588 C C . ALA A 1 195 ? -1.504 -1.380 -41.743 1.00 84.75 195 ALA A C 1
ATOM 1590 O O . ALA A 1 195 ? -1.384 -2.140 -42.708 1.00 84.75 195 ALA A O 1
ATOM 1591 N N . LYS A 1 196 ? -1.900 -0.115 -41.898 1.00 81.56 196 LYS A N 1
ATOM 1592 C CA . LYS A 1 196 ? -2.238 0.478 -43.197 1.00 81.56 196 LYS A CA 1
ATOM 1593 C C . LYS A 1 196 ? -0.976 1.051 -43.842 1.00 81.56 196 LYS A C 1
ATOM 1595 O O . LYS A 1 196 ? -0.219 1.740 -43.180 1.00 81.56 196 LYS A O 1
ATOM 1600 N N . GLY A 1 197 ? -0.794 0.828 -45.145 1.00 78.31 197 GLY A N 1
ATOM 1601 C CA . GLY A 1 197 ? 0.276 1.463 -45.936 1.00 78.31 197 GLY A CA 1
ATOM 1602 C C . GLY A 1 197 ? 1.527 0.610 -46.185 1.00 78.31 197 GLY A C 1
ATOM 1603 O O . GLY A 1 197 ? 2.245 0.888 -47.140 1.00 78.31 197 GLY A O 1
ATOM 1604 N N . ILE A 1 198 ? 1.706 -0.488 -45.447 1.00 78.94 198 ILE A N 1
ATOM 1605 C CA . ILE A 1 198 ? 2.936 -1.314 -45.429 1.00 78.94 198 ILE A CA 1
ATOM 1606 C C . ILE A 1 198 ? 2.994 -2.377 -46.537 1.00 78.94 198 ILE A C 1
ATOM 1608 O O . ILE A 1 198 ? 3.975 -3.090 -46.707 1.00 78.94 198 ILE A O 1
ATOM 1612 N N . ALA A 1 199 ? 1.974 -2.442 -47.392 1.00 78.75 199 ALA A N 1
ATOM 1613 C CA . ALA A 1 199 ? 1.914 -3.384 -48.515 1.00 78.75 199 ALA A CA 1
ATOM 1614 C C . ALA A 1 199 ? 3.062 -3.244 -49.546 1.00 78.75 199 ALA A C 1
ATOM 1616 O O . ALA A 1 199 ? 3.136 -4.038 -50.473 1.00 78.75 199 ALA A O 1
ATOM 1617 N N . LYS A 1 200 ? 3.910 -2.208 -49.443 1.00 77.19 200 LYS A N 1
ATOM 1618 C CA . LYS A 1 200 ? 5.144 -2.081 -50.240 1.00 77.19 200 LYS A CA 1
ATOM 1619 C C . LYS A 1 200 ? 6.331 -2.831 -49.636 1.00 77.19 200 LYS A C 1
ATOM 1621 O O . LYS A 1 200 ? 7.187 -3.275 -50.384 1.00 77.19 200 LYS A O 1
ATOM 1626 N N . GLU A 1 201 ? 6.386 -2.915 -48.314 1.00 78.38 201 GLU A N 1
ATOM 1627 C CA . GLU A 1 201 ? 7.533 -3.428 -47.557 1.00 78.38 201 GLU A CA 1
ATOM 1628 C C . GLU A 1 201 ? 7.341 -4.897 -47.171 1.00 78.38 201 GLU A C 1
ATOM 1630 O O . GLU A 1 201 ? 8.310 -5.622 -46.981 1.00 78.38 201 GLU A O 1
ATOM 1635 N N . VAL A 1 202 ? 6.087 -5.354 -47.098 1.00 79.06 202 VAL A N 1
ATOM 1636 C CA . VAL A 1 202 ? 5.732 -6.727 -46.731 1.00 79.06 202 VAL A CA 1
ATOM 1637 C C . VAL A 1 202 ? 5.425 -7.575 -47.975 1.00 79.06 202 VAL A C 1
ATOM 1639 O O . VAL A 1 202 ? 4.436 -7.304 -48.671 1.00 79.06 202 VAL A O 1
ATOM 1642 N N . PRO A 1 203 ? 6.203 -8.642 -48.239 1.00 73.00 203 PRO A N 1
ATOM 1643 C CA . PRO A 1 203 ? 5.937 -9.579 -49.327 1.00 73.00 203 PRO A CA 1
ATOM 1644 C C . PRO A 1 203 ? 4.565 -10.259 -49.192 1.00 73.00 203 PRO A C 1
ATOM 1646 O O . PRO A 1 203 ? 4.158 -10.680 -48.111 1.00 73.00 203 PRO A O 1
ATOM 1649 N N . GLY A 1 204 ? 3.831 -10.378 -50.303 1.00 74.06 204 GLY A N 1
ATOM 1650 C CA . GLY A 1 204 ? 2.544 -11.090 -50.363 1.00 74.06 204 GLY A CA 1
ATOM 1651 C C . GLY A 1 204 ? 1.307 -10.280 -49.949 1.00 74.06 204 GLY A C 1
ATOM 1652 O O . GLY A 1 204 ? 0.181 -10.708 -50.219 1.00 74.06 204 GLY A O 1
ATOM 1653 N N . MET A 1 205 ? 1.468 -9.085 -49.372 1.00 76.56 205 MET A N 1
ATOM 1654 C CA . MET A 1 205 ? 0.335 -8.240 -48.988 1.00 76.56 205 MET A CA 1
ATOM 1655 C C . MET A 1 205 ? -0.123 -7.371 -50.171 1.00 76.56 205 MET A C 1
ATOM 1657 O O . MET A 1 205 ? 0.537 -6.416 -50.570 1.00 76.56 205 MET A O 1
ATOM 1661 N N . LYS A 1 206 ? -1.275 -7.701 -50.769 1.00 72.19 206 LYS A N 1
ATOM 1662 C CA . LYS A 1 206 ? -1.794 -6.975 -51.941 1.00 72.19 206 LYS A CA 1
ATOM 1663 C C . LYS A 1 206 ? -2.385 -5.623 -51.539 1.00 72.19 206 LYS A C 1
ATOM 1665 O O . LYS A 1 206 ? -3.230 -5.531 -50.647 1.00 72.19 206 LYS A O 1
ATOM 1670 N N . ARG A 1 207 ? -2.005 -4.563 -52.258 1.00 71.88 207 ARG A N 1
ATOM 1671 C CA . ARG A 1 207 ? -2.684 -3.263 -52.174 1.00 71.88 207 ARG A CA 1
ATOM 1672 C C . ARG A 1 207 ? -4.118 -3.419 -52.671 1.00 71.88 207 ARG A C 1
ATOM 1674 O O . ARG A 1 207 ? -4.330 -3.883 -53.790 1.00 71.88 207 ARG A O 1
ATOM 1681 N N . LYS A 1 208 ? -5.102 -2.996 -51.869 1.00 70.69 208 LYS A N 1
ATOM 1682 C CA . LYS A 1 208 ? -6.467 -2.821 -52.380 1.00 70.69 208 LYS A CA 1
ATOM 1683 C C . LYS A 1 208 ? -6.398 -1.802 -53.517 1.00 70.69 208 LYS A C 1
ATOM 1685 O O . LYS A 1 208 ? -5.887 -0.700 -53.310 1.00 70.69 208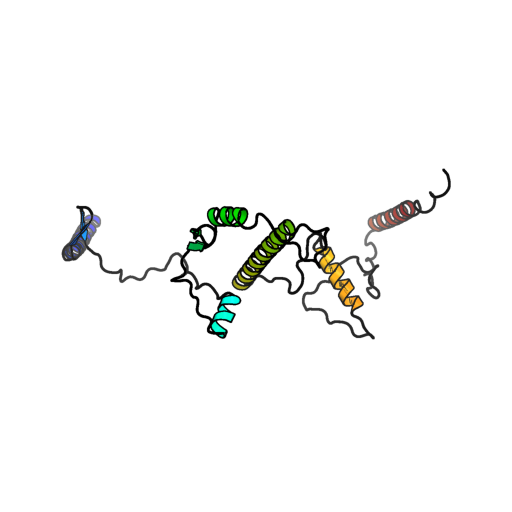 LYS A O 1
ATOM 1690 N N . ARG A 1 209 ? -6.844 -2.189 -54.718 1.00 71.88 209 ARG A N 1
ATOM 1691 C CA . ARG A 1 209 ? -6.966 -1.257 -55.846 1.00 71.88 209 ARG A CA 1
ATOM 1692 C C . ARG A 1 209 ? -7.862 -0.102 -55.399 1.00 71.88 209 ARG A C 1
ATOM 1694 O O . ARG A 1 209 ? -8.871 -0.338 -54.734 1.00 71.88 209 ARG A O 1
ATOM 1701 N N . LYS A 1 210 ? -7.460 1.133 -55.706 1.00 72.94 210 LYS A N 1
ATOM 1702 C CA . LYS A 1 210 ? -8.338 2.289 -55.501 1.00 72.94 210 LYS A CA 1
ATOM 1703 C C . LYS A 1 210 ? -9.575 2.087 -56.379 1.00 72.94 210 LYS A C 1
ATOM 1705 O O . LYS A 1 210 ? -9.441 1.571 -57.488 1.00 72.94 210 LYS A O 1
ATOM 1710 N N . ALA A 1 211 ? -10.750 2.433 -55.859 1.00 77.88 211 ALA A N 1
ATOM 1711 C CA . ALA A 1 211 ? -11.956 2.448 -56.676 1.00 77.88 211 ALA A CA 1
ATOM 1712 C C . ALA A 1 211 ? -11.751 3.418 -57.855 1.00 77.88 211 ALA A C 1
ATOM 1714 O O . ALA A 1 211 ? -11.027 4.407 -57.685 1.00 77.88 211 ALA A O 1
ATOM 1715 N N . PRO A 1 212 ? -12.335 3.135 -59.032 1.00 79.50 212 PRO A N 1
ATOM 1716 C CA . PRO A 1 212 ? -12.331 4.098 -60.124 1.00 79.50 212 PRO A CA 1
ATOM 1717 C C . PRO A 1 212 ? -12.971 5.416 -59.648 1.00 79.50 212 PRO A C 1
ATOM 1719 O O . PRO A 1 212 ? -13.877 5.374 -58.808 1.00 79.50 212 PRO A O 1
ATOM 1722 N N . PRO A 1 213 ? -12.482 6.577 -60.119 1.00 80.06 213 PRO A N 1
ATOM 1723 C CA . PRO A 1 213 ? -13.085 7.860 -59.779 1.00 80.06 213 PRO A CA 1
ATOM 1724 C C . PRO A 1 213 ? -14.548 7.865 -60.232 1.00 80.06 213 PRO A C 1
ATOM 1726 O O . PRO A 1 213 ? -14.863 7.409 -61.328 1.00 80.06 213 PRO A O 1
ATOM 1729 N N . LEU A 1 214 ? -15.444 8.354 -59.373 1.00 79.31 214 LEU A N 1
ATOM 1730 C CA . LEU A 1 214 ? -16.874 8.420 -59.690 1.00 79.31 214 LEU A CA 1
ATOM 1731 C C . LEU A 1 214 ? -17.203 9.653 -60.548 1.00 79.31 214 LEU A C 1
ATOM 1733 O O . LEU A 1 214 ? -18.199 9.648 -61.262 1.00 79.31 214 LEU A O 1
ATOM 1737 N N . ASN A 1 215 ? -16.353 10.686 -60.493 1.00 86.94 215 ASN A N 1
ATOM 1738 C CA . ASN A 1 215 ? -16.538 11.971 -61.164 1.00 86.94 215 ASN A CA 1
ATOM 1739 C C . ASN A 1 215 ? -15.325 12.364 -62.023 1.00 86.94 215 ASN A C 1
ATOM 1741 O O . ASN A 1 215 ? -14.175 12.190 -61.617 1.00 86.94 215 ASN A O 1
ATOM 1745 N N . VAL A 1 216 ? -15.590 13.031 -63.152 1.00 87.81 216 VAL A N 1
ATOM 1746 C CA . VAL A 1 216 ? -14.568 13.537 -64.095 1.00 87.81 216 VAL A CA 1
ATOM 1747 C C . VAL A 1 216 ? -13.628 14.563 -63.441 1.00 87.81 216 VAL A C 1
ATOM 1749 O O . VAL A 1 216 ? -12.431 14.605 -63.722 1.00 87.81 216 VAL A O 1
ATOM 1752 N N . VAL A 1 217 ? -14.146 15.383 -62.520 1.00 90.88 217 VAL A N 1
ATOM 1753 C CA . VAL A 1 217 ? -13.340 16.369 -61.776 1.00 90.88 217 VAL A CA 1
ATOM 1754 C C . VAL A 1 217 ? -12.327 15.673 -60.863 1.00 90.88 217 VAL A C 1
ATOM 1756 O O . VAL A 1 217 ? -11.156 16.052 -60.830 1.00 90.88 217 VAL A O 1
ATOM 1759 N N . GLU A 1 218 ? -12.751 14.618 -60.162 1.00 87.25 218 GLU A N 1
ATOM 1760 C CA . GLU A 1 218 ? -11.869 13.822 -59.303 1.00 87.25 218 GLU A CA 1
ATOM 1761 C C . GLU A 1 218 ? -10.810 13.080 -60.120 1.00 87.25 218 GLU A C 1
ATOM 1763 O O . GLU A 1 218 ? -9.652 13.025 -59.708 1.00 87.25 218 GLU A O 1
ATOM 1768 N N . GLU A 1 219 ? -11.177 12.556 -61.291 1.00 87.12 219 GLU A N 1
ATOM 1769 C CA . GLU A 1 219 ? -10.241 11.928 -62.224 1.00 87.12 219 GLU A CA 1
ATOM 1770 C C . GLU A 1 219 ? -9.164 12.915 -62.691 1.00 87.12 219 GLU A C 1
ATOM 1772 O O . GLU A 1 219 ? -7.969 12.625 -62.595 1.00 87.12 219 GLU A O 1
ATOM 1777 N N . ARG A 1 220 ? -9.562 14.124 -63.110 1.00 90.31 220 ARG A N 1
ATOM 1778 C CA . ARG A 1 220 ? -8.624 15.176 -63.526 1.00 90.31 220 ARG A CA 1
ATOM 1779 C C . ARG A 1 220 ? -7.662 15.552 -62.399 1.00 90.31 220 ARG A C 1
ATOM 1781 O O . ARG A 1 220 ? -6.467 15.700 -62.653 1.00 90.31 220 ARG A O 1
ATOM 1788 N N . HIS A 1 221 ? -8.152 15.665 -61.163 1.00 89.06 221 HIS A N 1
ATOM 1789 C CA . HIS A 1 221 ? -7.304 15.911 -59.995 1.00 89.06 221 HIS A CA 1
ATOM 1790 C C . HIS A 1 221 ? -6.342 14.752 -59.706 1.00 89.06 221 HIS A C 1
ATOM 1792 O O . HIS A 1 221 ? -5.169 14.996 -59.430 1.00 89.06 221 HIS A O 1
ATOM 1798 N N . GLN A 1 222 ? -6.796 13.497 -59.791 1.00 87.06 222 GLN A N 1
ATOM 1799 C CA . GLN A 1 222 ? -5.929 12.331 -59.598 1.00 87.06 222 GLN A CA 1
ATOM 1800 C C . GLN A 1 222 ? -4.831 12.255 -60.664 1.00 87.06 222 GLN A C 1
ATOM 1802 O O . GLN A 1 222 ? -3.672 12.021 -60.320 1.00 87.06 222 GLN A O 1
ATOM 1807 N N . ASN A 1 223 ? -5.181 12.508 -61.926 1.00 88.69 223 ASN A N 1
ATOM 1808 C CA . ASN A 1 223 ? -4.240 12.517 -63.042 1.00 88.69 223 ASN A CA 1
ATOM 1809 C C . ASN A 1 223 ? -3.234 13.665 -62.914 1.00 88.69 223 ASN A C 1
ATOM 1811 O O . ASN A 1 223 ? -2.037 13.438 -63.077 1.00 88.69 223 ASN A O 1
ATOM 1815 N N . LYS A 1 224 ? -3.688 14.867 -62.533 1.00 91.75 224 LYS A N 1
ATOM 1816 C CA . LYS A 1 224 ? -2.802 16.008 -62.269 1.00 91.75 224 LYS A CA 1
ATOM 1817 C C . LYS A 1 224 ? -1.820 15.705 -61.134 1.00 91.75 224 LYS A C 1
ATOM 1819 O O . LYS A 1 224 ? -0.621 15.817 -61.338 1.00 91.75 224 LYS A O 1
ATOM 1824 N N . ASN A 1 225 ? -2.304 15.199 -59.999 1.00 87.31 225 ASN A N 1
ATOM 1825 C CA . ASN A 1 225 ? -1.449 14.823 -58.866 1.00 87.31 225 ASN A CA 1
ATOM 1826 C C . ASN A 1 225 ? -0.449 13.708 -59.219 1.00 87.31 225 ASN A C 1
ATOM 1828 O O . ASN A 1 225 ? 0.639 13.638 -58.650 1.00 87.31 225 ASN A O 1
ATOM 1832 N N . LEU A 1 226 ? -0.819 12.799 -60.128 1.00 85.94 226 LEU A N 1
ATOM 1833 C CA . LEU A 1 226 ? 0.079 11.761 -60.627 1.00 85.94 226 LEU A CA 1
ATOM 1834 C C . LEU A 1 226 ? 1.187 12.367 -61.495 1.00 85.94 226 LEU A C 1
ATOM 1836 O O . LEU A 1 226 ? 2.347 12.007 -61.310 1.00 85.94 226 LEU A O 1
ATOM 1840 N N . VAL A 1 227 ? 0.843 13.288 -62.399 1.00 87.31 227 VAL A N 1
ATOM 1841 C CA . VAL A 1 227 ? 1.806 14.023 -63.233 1.00 87.31 227 VAL A CA 1
ATOM 1842 C C . VAL A 1 227 ? 2.739 14.866 -62.365 1.00 87.31 227 VAL A C 1
ATOM 1844 O O . VAL A 1 227 ? 3.954 14.727 -62.493 1.00 87.31 227 VAL A O 1
ATOM 1847 N N . ASP A 1 228 ? 2.189 15.639 -61.428 1.00 88.06 228 ASP A N 1
ATOM 1848 C CA . ASP A 1 228 ? 2.953 16.454 -60.480 1.00 88.06 228 ASP A CA 1
ATOM 1849 C C . ASP A 1 228 ? 3.900 15.566 -59.656 1.00 88.06 228 ASP A C 1
ATOM 1851 O O . ASP A 1 228 ? 5.099 15.818 -59.594 1.00 88.06 228 ASP A O 1
ATOM 1855 N N . GLY A 1 229 ? 3.419 14.430 -59.141 1.00 82.75 229 GLY A N 1
ATOM 1856 C CA . GLY A 1 229 ? 4.254 13.479 -58.405 1.00 82.75 229 GLY A CA 1
ATOM 1857 C C . GLY A 1 229 ? 5.332 12.778 -59.246 1.00 82.75 229 GLY A C 1
ATOM 1858 O O . GLY A 1 229 ? 6.337 12.331 -58.688 1.00 82.75 229 GLY A O 1
ATOM 1859 N N . ILE A 1 230 ? 5.154 12.645 -60.566 1.00 83.81 230 ILE A N 1
ATOM 1860 C CA . ILE A 1 230 ? 6.196 12.151 -61.484 1.00 83.81 230 ILE A CA 1
ATOM 1861 C C . ILE A 1 230 ? 7.229 13.249 -61.752 1.00 83.81 230 ILE A C 1
ATOM 1863 O O . ILE A 1 230 ? 8.425 12.953 -61.753 1.00 83.81 230 ILE A O 1
ATOM 1867 N N . LEU A 1 231 ? 6.782 14.492 -61.949 1.00 83.00 231 LEU A N 1
ATOM 1868 C CA . LEU A 1 231 ? 7.648 15.654 -62.147 1.00 83.00 231 LEU A CA 1
ATOM 1869 C C . LEU A 1 231 ? 8.508 15.919 -60.902 1.00 83.00 231 LEU A C 1
ATOM 1871 O O . LEU A 1 231 ? 9.724 16.039 -61.018 1.00 83.00 231 LEU A O 1
ATOM 1875 N N . GLU A 1 232 ? 7.910 15.882 -59.710 1.00 78.25 232 GLU A N 1
ATOM 1876 C CA . GLU A 1 232 ? 8.602 16.067 -58.428 1.00 78.25 232 GLU A CA 1
ATOM 1877 C C . GLU A 1 232 ? 9.587 14.934 -58.103 1.00 78.25 232 GLU A C 1
ATOM 1879 O O . GLU A 1 232 ? 10.614 15.161 -57.467 1.00 78.25 232 GLU A O 1
ATOM 1884 N N . LYS A 1 233 ? 9.303 13.692 -58.522 1.00 67.25 233 LYS A N 1
ATOM 1885 C CA . LYS A 1 233 ? 10.195 12.548 -58.256 1.00 67.25 233 LYS A CA 1
ATOM 1886 C C . LYS A 1 233 ? 11.329 12.398 -59.262 1.00 67.25 233 LYS A C 1
ATOM 1888 O O . LYS A 1 233 ? 12.325 11.758 -58.928 1.00 67.25 233 LYS A O 1
ATOM 1893 N N . LYS A 1 234 ? 11.211 12.963 -60.467 1.00 54.25 234 LYS A N 1
ATOM 1894 C CA . LYS A 1 234 ? 12.255 12.876 -61.501 1.00 54.25 234 LYS A CA 1
ATOM 1895 C C . LYS A 1 234 ? 13.448 13.817 -61.279 1.00 54.25 234 LYS A C 1
ATOM 1897 O O . LYS A 1 234 ? 14.404 13.731 -62.038 1.00 54.25 234 LYS A O 1
ATOM 1902 N N . THR A 1 235 ? 13.472 14.637 -60.229 1.00 51.91 235 THR A N 1
ATOM 1903 C CA . THR A 1 235 ? 14.557 15.614 -60.004 1.00 51.91 235 THR A CA 1
ATOM 1904 C C . THR A 1 235 ? 15.660 15.163 -59.041 1.00 51.91 235 THR A C 1
ATOM 1906 O O . THR A 1 235 ? 16.612 15.906 -58.836 1.00 51.91 235 THR A O 1
ATOM 1909 N N . LYS A 1 236 ? 15.614 13.945 -58.477 1.00 46.03 236 LYS A N 1
ATOM 1910 C CA . LYS A 1 236 ? 16.657 13.471 -57.536 1.00 46.03 236 LYS A CA 1
ATOM 1911 C C . LYS A 1 236 ? 17.817 12.673 -58.147 1.00 46.03 236 LYS A C 1
ATOM 1913 O O . LYS A 1 236 ? 18.683 12.249 -57.398 1.00 46.03 236 LYS A O 1
ATOM 1918 N N . ILE A 1 237 ? 17.855 12.460 -59.466 1.00 43.53 237 ILE A N 1
ATOM 1919 C CA . ILE A 1 237 ? 18.904 11.642 -60.123 1.00 43.53 237 ILE A CA 1
ATOM 1920 C C . ILE A 1 237 ? 19.828 12.482 -61.039 1.00 43.53 237 ILE A C 1
ATOM 1922 O O . ILE A 1 237 ? 20.771 11.950 -61.603 1.00 43.53 237 ILE A O 1
ATOM 1926 N N . LEU A 1 238 ? 19.634 13.804 -61.159 1.00 41.47 238 LEU A N 1
ATOM 1927 C CA . LEU A 1 238 ? 20.456 14.668 -62.033 1.00 41.47 238 LEU A CA 1
ATOM 1928 C C . LEU A 1 238 ? 21.126 15.849 -61.304 1.00 41.47 238 LEU A C 1
ATOM 1930 O O . LEU A 1 238 ? 21.229 16.935 -61.859 1.00 41.47 238 LEU A O 1
ATOM 1934 N N . HIS A 1 239 ? 21.589 15.645 -60.070 1.00 42.88 239 HIS A N 1
ATOM 1935 C CA . HIS A 1 239 ? 22.501 16.581 -59.398 1.00 42.88 239 HIS A CA 1
ATOM 1936 C C . HIS A 1 239 ? 23.551 15.822 -58.578 1.00 42.88 239 HIS A C 1
ATOM 1938 O O . HIS A 1 239 ? 23.679 16.013 -57.379 1.00 42.88 239 HIS A O 1
ATOM 1944 N N . GLU A 1 240 ? 24.304 14.947 -59.236 1.00 45.12 240 GLU A N 1
ATOM 1945 C CA . GLU A 1 240 ? 25.687 14.669 -58.848 1.00 45.12 240 GLU A CA 1
ATOM 1946 C C . GLU A 1 240 ? 26.489 14.623 -60.142 1.00 45.12 240 GLU A C 1
ATOM 1948 O O . GLU A 1 240 ? 26.240 13.763 -60.984 1.00 45.12 240 GLU A O 1
ATOM 1953 N N . ASN A 1 241 ? 27.333 15.643 -60.309 1.00 38.38 241 ASN A N 1
ATOM 1954 C CA . ASN A 1 241 ? 28.344 15.910 -61.341 1.00 38.38 241 ASN A CA 1
ATOM 1955 C C . ASN A 1 241 ? 28.196 17.369 -61.779 1.00 38.38 241 ASN A C 1
ATOM 1957 O O . ASN A 1 241 ? 27.537 17.645 -62.773 1.00 38.38 241 ASN A O 1
ATOM 1961 N N . TYR A 1 242 ? 28.707 18.292 -60.962 1.00 39.47 242 TYR A N 1
ATOM 1962 C CA . TYR A 1 242 ? 29.541 19.444 -61.335 1.00 39.47 242 TYR A CA 1
ATOM 1963 C C . TYR A 1 242 ? 29.716 20.334 -60.091 1.00 39.47 242 TYR A C 1
ATOM 1965 O O . TYR A 1 242 ? 28.731 20.837 -59.554 1.00 39.47 242 TYR A O 1
ATOM 1973 N N . SER A 1 243 ? 30.994 20.499 -59.716 1.00 39.03 243 SER A N 1
ATOM 1974 C CA . SER A 1 243 ? 31.584 21.261 -58.595 1.00 39.03 243 SER A CA 1
ATOM 1975 C C . SER A 1 243 ? 31.480 20.653 -57.199 1.00 39.03 243 SER A C 1
ATOM 1977 O O . SER A 1 243 ? 30.416 20.754 -56.557 1.00 39.03 243 SER A O 1
#